Protein AF-A0AAW3DDG1-F1 (afdb_monomer_lite)

Foldseek 3Di:
DLLQLLLVAWPPDPPDPDHSLRRGLNHQFPPPDDFPDFDALCPQLPCVDQSCVLQHAAADPVRTGTHFAQGASLGGGHSSLQQVLCCVVPVGSCPCSNVVVCCHVDPVRVVSVVCQQCPAAFVAAHVCCLVVVVFDKDPVQVVQVNDRAQANNVCSSPVVPQAQAQDGDPSLVSSLVSVVVVCVVVVHDDDPPHDRHHYNGDHRDQVISSLDQFFWAADAQADPPDVVRGPLFIGTTSHDGSATNVRPCSRVVRSCVVPVPDDDDD

InterPro domains:
  IPR000726 Glycoside hydrolase, family 19, catalytic [PF00182] (50-189)
  IPR023346 Lysozyme-like domain superfamily [SSF53955] (1-205)

Structure (mmCIF, N/CA/C/O backbone):
data_AF-A0AAW3DDG1-F1
#
_entry.id   AF-A0AAW3DDG1-F1
#
loop_
_atom_site.group_PDB
_atom_site.id
_atom_site.type_symbol
_atom_site.label_atom_id
_atom_site.label_alt_id
_atom_site.label_comp_id
_atom_site.label_asym_id
_atom_site.label_entity_id
_atom_site.label_seq_id
_atom_site.pdbx_PDB_ins_code
_atom_site.Cartn_x
_atom_site.Cartn_y
_atom_site.Cartn_z
_atom_site.occupancy
_atom_site.B_iso_or_equiv
_atom_site.auth_seq_id
_atom_site.auth_comp_id
_atom_site.auth_asym_id
_atom_site.auth_atom_id
_atom_site.pdbx_PDB_model_num
ATOM 1 N N . MET A 1 1 ? 0.677 -4.396 -12.794 1.00 92.31 1 MET A N 1
ATOM 2 C CA . MET A 1 1 ? 0.953 -5.414 -11.748 1.00 92.31 1 MET A CA 1
ATOM 3 C C . MET A 1 1 ? 2.277 -6.144 -11.985 1.00 92.31 1 MET A C 1
ATOM 5 O O . MET A 1 1 ? 3.183 -5.919 -11.197 1.00 92.31 1 MET A O 1
ATOM 9 N N . PHE A 1 2 ? 2.422 -6.944 -13.055 1.00 95.75 2 PHE A N 1
ATOM 10 C CA . PHE A 1 2 ? 3.640 -7.736 -13.332 1.00 95.75 2 PHE A CA 1
ATOM 11 C C . PHE A 1 2 ? 4.938 -6.919 -13.292 1.00 95.75 2 PHE A C 1
ATOM 13 O O . PHE A 1 2 ? 5.835 -7.245 -12.528 1.00 95.75 2 PHE A O 1
ATOM 20 N N . ALA A 1 3 ? 4.989 -5.794 -14.012 1.00 97.69 3 ALA A N 1
ATOM 21 C CA . ALA A 1 3 ? 6.151 -4.901 -14.017 1.00 97.69 3 ALA A CA 1
ATOM 22 C C . ALA A 1 3 ? 6.597 -4.457 -12.613 1.00 97.69 3 ALA A C 1
ATOM 24 O O . ALA A 1 3 ? 7.790 -4.410 -12.325 1.00 97.69 3 ALA A O 1
ATOM 25 N N . HIS A 1 4 ? 5.645 -4.171 -11.718 1.00 97.62 4 HIS A N 1
ATOM 26 C CA . HIS A 1 4 ? 5.983 -3.741 -10.367 1.00 97.62 4 HIS A CA 1
ATOM 27 C C . HIS A 1 4 ? 6.597 -4.862 -9.557 1.00 97.62 4 HIS A C 1
ATOM 29 O O . HIS A 1 4 ? 7.649 -4.640 -8.977 1.00 97.62 4 HIS A O 1
ATOM 35 N N . PHE A 1 5 ? 5.991 -6.051 -9.527 1.00 94.25 5 PHE A N 1
ATOM 36 C CA . PHE A 1 5 ? 6.582 -7.120 -8.733 1.00 94.25 5 PHE A CA 1
ATOM 37 C C . PHE A 1 5 ? 7.872 -7.662 -9.343 1.00 94.25 5 PHE A C 1
ATOM 39 O O . PHE A 1 5 ? 8.719 -8.135 -8.593 1.00 94.25 5 PHE A O 1
ATOM 46 N N . THR A 1 6 ? 8.074 -7.566 -10.664 1.00 97.50 6 THR A N 1
ATOM 47 C CA . THR A 1 6 ? 9.398 -7.839 -11.240 1.00 97.50 6 THR A CA 1
ATOM 48 C C . THR A 1 6 ? 10.433 -6.871 -10.671 1.00 97.50 6 THR A C 1
ATOM 50 O O . THR A 1 6 ? 11.536 -7.302 -10.376 1.00 97.50 6 THR A O 1
ATOM 53 N N . GLN A 1 7 ? 10.079 -5.606 -10.413 1.00 97.62 7 GLN A N 1
ATOM 54 C CA . GLN A 1 7 ? 10.958 -4.700 -9.668 1.00 97.62 7 GLN A CA 1
ATOM 55 C C . GLN A 1 7 ? 11.111 -5.065 -8.181 1.00 97.62 7 GLN A C 1
ATOM 57 O O . GLN A 1 7 ? 12.175 -4.852 -7.618 1.00 97.62 7 GLN A O 1
ATOM 62 N N . GLU A 1 8 ? 10.077 -5.597 -7.527 1.00 96.44 8 GLU A N 1
ATOM 63 C CA . GLU A 1 8 ? 10.166 -5.974 -6.104 1.00 96.44 8 GLU A CA 1
ATOM 64 C C . GLU A 1 8 ? 11.007 -7.236 -5.861 1.00 96.44 8 GLU A C 1
ATOM 66 O O . GLU A 1 8 ? 11.657 -7.375 -4.832 1.00 96.44 8 GLU A O 1
ATOM 71 N N . THR A 1 9 ? 10.946 -8.197 -6.781 1.00 97.12 9 THR A N 1
ATOM 72 C CA . THR A 1 9 ? 11.426 -9.577 -6.566 1.00 97.12 9 THR A CA 1
ATOM 73 C C . THR A 1 9 ? 12.439 -10.026 -7.615 1.00 97.12 9 THR A C 1
ATOM 75 O O . THR A 1 9 ? 12.789 -11.208 -7.681 1.00 97.12 9 THR A O 1
ATOM 78 N N . GLY A 1 10 ? 12.849 -9.094 -8.474 1.00 96.25 10 GLY A N 1
ATOM 79 C CA . GLY A 1 10 ? 13.660 -9.327 -9.652 1.00 96.25 10 GLY A CA 1
ATOM 80 C C . GLY A 1 10 ? 15.065 -9.804 -9.326 1.00 96.25 10 GLY A C 1
ATOM 81 O O . GLY A 1 10 ? 15.669 -9.353 -8.359 1.00 96.25 10 GLY A O 1
ATOM 82 N N . GLY A 1 11 ? 15.625 -10.656 -10.183 1.00 95.44 11 GLY A N 1
ATOM 83 C CA . GLY A 1 11 ? 17.063 -10.942 -10.150 1.00 95.44 11 GLY A CA 1
ATOM 84 C C . GLY A 1 11 ? 17.931 -9.733 -10.527 1.00 95.44 11 GLY A C 1
ATOM 85 O O . GLY A 1 11 ? 19.099 -9.689 -10.150 1.00 95.44 11 GLY A O 1
ATOM 86 N N . HIS A 1 12 ? 17.382 -8.761 -11.272 1.00 94.38 12 HIS A N 1
ATOM 87 C CA . HIS A 1 12 ? 18.065 -7.538 -11.733 1.00 94.38 12 HIS A CA 1
ATOM 88 C C . HIS A 1 12 ? 19.451 -7.791 -12.338 1.00 94.38 12 HIS A C 1
ATOM 90 O O . HIS A 1 12 ? 20.405 -7.047 -12.110 1.00 94.38 12 HIS A O 1
ATOM 96 N N . THR A 1 13 ? 19.573 -8.902 -13.065 1.00 95.00 13 THR A N 1
ATOM 97 C CA . THR A 1 13 ? 20.855 -9.404 -13.537 1.00 95.00 13 THR A CA 1
ATOM 98 C C . THR A 1 13 ? 20.943 -9.323 -15.056 1.00 95.00 13 THR A C 1
ATOM 100 O O . THR A 1 13 ? 20.406 -10.167 -15.772 1.00 95.00 13 THR A O 1
ATOM 103 N N . SER A 1 14 ? 21.679 -8.335 -15.558 1.00 93.38 14 SER A N 1
ATOM 104 C CA . SER A 1 14 ? 21.797 -8.055 -16.996 1.00 93.38 14 SER A CA 1
ATOM 105 C C . SER A 1 14 ? 22.588 -9.095 -17.802 1.00 93.38 14 SER A C 1
ATOM 107 O O . SER A 1 14 ? 22.508 -9.104 -19.028 1.00 93.38 14 SER A O 1
ATOM 109 N N . TRP A 1 15 ? 23.346 -9.977 -17.141 1.00 94.19 15 TRP A N 1
ATOM 110 C CA . TRP A 1 15 ? 24.163 -11.014 -17.790 1.00 94.19 15 TRP A CA 1
ATOM 111 C C . TRP A 1 15 ? 23.523 -12.410 -17.803 1.00 94.19 15 TRP A C 1
ATOM 113 O O . TRP A 1 15 ? 24.173 -13.368 -18.219 1.00 94.19 15 TRP A O 1
ATOM 123 N N . TRP A 1 16 ? 22.287 -12.566 -17.322 1.00 96.12 16 TRP A N 1
ATOM 124 C CA . TRP A 1 16 ? 21.542 -13.818 -17.482 1.00 96.12 16 TRP A CA 1
ATOM 125 C C . TRP A 1 16 ? 20.945 -13.926 -18.888 1.00 96.12 16 TRP A C 1
ATOM 127 O O . TRP A 1 16 ? 20.566 -12.926 -19.491 1.00 96.12 16 TRP A O 1
ATOM 137 N N . ASP A 1 17 ? 20.764 -15.156 -19.372 1.00 96.56 17 ASP A N 1
ATOM 138 C CA . ASP A 1 17 ? 20.079 -15.421 -20.650 1.00 96.56 17 ASP A CA 1
ATOM 139 C C . ASP A 1 17 ? 18.587 -15.029 -20.618 1.00 96.56 17 ASP A C 1
ATOM 141 O O . ASP A 1 17 ? 17.932 -14.890 -21.652 1.00 96.56 17 ASP A O 1
ATOM 145 N N . VAL A 1 18 ? 18.030 -14.860 -19.415 1.00 96.69 18 VAL A N 1
ATOM 146 C CA . VAL A 1 18 ? 16.663 -14.389 -19.188 1.00 96.69 18 VAL A CA 1
ATOM 147 C C . VAL A 1 18 ? 16.693 -12.864 -19.060 1.00 96.69 18 VAL A C 1
ATOM 149 O O . VAL A 1 18 ? 17.372 -12.371 -18.164 1.00 96.69 18 VAL A O 1
ATOM 152 N N . PRO A 1 19 ? 15.947 -12.094 -19.874 1.00 97.12 19 PRO A N 1
ATOM 153 C CA . PRO A 1 19 ? 15.930 -10.635 -19.762 1.00 97.12 19 PRO A CA 1
ATOM 154 C C . PRO A 1 19 ? 15.302 -10.182 -18.438 1.00 97.12 19 PRO A C 1
ATOM 156 O O . PRO A 1 19 ? 14.376 -10.828 -17.946 1.00 97.12 19 PRO A O 1
ATOM 159 N N . GLU A 1 20 ? 15.754 -9.051 -17.888 1.00 97.62 20 GLU A N 1
ATOM 160 C CA . GLU A 1 20 ? 15.383 -8.589 -16.538 1.00 97.62 20 GLU A CA 1
ATOM 161 C C . GLU A 1 20 ? 13.873 -8.506 -16.280 1.00 97.62 20 GLU A C 1
ATOM 163 O O . GLU A 1 20 ? 13.405 -8.949 -15.233 1.00 97.62 20 GLU A O 1
ATOM 168 N N . TRP A 1 21 ? 13.078 -8.053 -17.255 1.00 97.50 21 TRP A N 1
ATOM 169 C CA . TRP A 1 21 ? 11.617 -7.973 -17.120 1.00 97.50 21 TRP A CA 1
ATOM 170 C C . TRP A 1 21 ? 10.934 -9.340 -16.906 1.00 97.50 21 TRP A C 1
ATOM 172 O O . TRP A 1 21 ? 9.789 -9.396 -16.454 1.00 97.50 21 TRP A O 1
ATOM 182 N N . ARG A 1 22 ? 11.636 -10.448 -17.192 1.00 97.38 22 ARG A N 1
ATOM 183 C CA . ARG A 1 22 ? 11.207 -11.836 -16.937 1.00 97.38 22 ARG A CA 1
ATOM 184 C C . ARG A 1 22 ? 11.855 -12.466 -15.705 1.00 97.38 22 ARG A C 1
ATOM 186 O O . ARG A 1 22 ? 11.601 -13.636 -15.440 1.00 97.38 22 ARG A O 1
ATOM 193 N N . GLN A 1 23 ? 12.661 -11.723 -14.953 1.00 97.12 23 GLN A N 1
ATOM 194 C CA . GLN A 1 23 ? 13.346 -12.217 -13.755 1.00 97.12 23 GLN A CA 1
ATOM 195 C C . GLN A 1 23 ? 12.544 -11.988 -12.465 1.00 97.12 23 GLN A C 1
ATOM 197 O O . GLN A 1 23 ? 13.126 -12.002 -11.387 1.00 97.12 23 GLN A O 1
ATOM 202 N N . GLY A 1 24 ? 11.232 -11.749 -12.541 1.00 96.12 24 GLY A N 1
ATOM 203 C CA . GLY A 1 24 ? 10.389 -11.639 -11.348 1.00 96.12 24 GLY A CA 1
ATOM 204 C C . GLY A 1 24 ? 10.317 -12.954 -10.560 1.00 96.12 24 GLY A C 1
ATOM 205 O O . GLY A 1 24 ? 10.489 -14.035 -11.119 1.00 96.12 24 GLY A O 1
ATOM 206 N N . LEU A 1 25 ? 10.009 -12.851 -9.267 1.00 95.56 25 LEU A N 1
ATOM 207 C CA . LEU A 1 25 ? 9.893 -13.956 -8.305 1.00 95.56 25 LEU A CA 1
ATOM 208 C C . LEU A 1 25 ? 11.196 -14.729 -8.038 1.00 95.56 25 LEU A C 1
ATOM 210 O O . LEU A 1 25 ? 11.149 -15.841 -7.518 1.00 95.56 25 LEU A O 1
ATOM 214 N N . VAL A 1 26 ? 12.357 -14.140 -8.335 1.00 95.94 26 VAL A N 1
ATOM 215 C CA . VAL A 1 26 ? 13.665 -14.694 -7.945 1.00 95.94 26 VAL A CA 1
ATOM 216 C C . VAL A 1 26 ? 13.857 -14.577 -6.432 1.00 95.94 26 VAL A C 1
ATOM 218 O O . VAL A 1 26 ? 14.257 -15.539 -5.776 1.00 95.94 26 VAL A O 1
ATOM 221 N N . HIS A 1 27 ? 13.515 -13.420 -5.864 1.00 96.81 27 HIS A N 1
ATOM 222 C CA . HIS A 1 27 ? 13.599 -13.148 -4.431 1.00 96.81 27 HIS A CA 1
ATOM 223 C C . HIS A 1 27 ? 12.197 -13.005 -3.834 1.00 96.81 27 HIS A C 1
ATOM 225 O O . HIS A 1 27 ? 11.616 -11.926 -3.806 1.00 96.81 27 HIS A O 1
ATOM 231 N N . VAL A 1 28 ? 11.629 -14.117 -3.356 1.00 97.00 28 VAL A N 1
ATOM 232 C CA . VAL A 1 28 ? 10.305 -14.135 -2.691 1.00 97.00 28 VAL A CA 1
ATOM 233 C C . VAL A 1 28 ? 10.364 -13.779 -1.202 1.00 97.00 28 VAL A C 1
ATOM 235 O O . VAL A 1 28 ? 9.333 -13.702 -0.535 1.00 97.00 28 VAL A O 1
ATOM 238 N N . ARG A 1 29 ? 11.572 -13.555 -0.690 1.00 97.81 29 ARG A N 1
ATOM 239 C CA . ARG A 1 29 ? 11.899 -13.021 0.631 1.00 97.81 29 ARG A CA 1
ATOM 240 C C . ARG A 1 29 ? 12.899 -11.896 0.426 1.00 97.81 29 ARG A C 1
ATOM 242 O O . ARG A 1 29 ? 13.768 -12.020 -0.439 1.00 97.81 29 ARG A O 1
ATOM 249 N N . GLU A 1 30 ? 12.756 -10.830 1.198 1.00 96.75 30 GLU A N 1
ATOM 250 C CA . GLU A 1 30 ? 13.652 -9.681 1.160 1.00 96.75 30 GLU A CA 1
ATOM 251 C C . GLU A 1 30 ? 15.105 -10.130 1.310 1.00 96.75 30 GLU A C 1
ATOM 253 O O . GLU A 1 30 ? 15.449 -10.929 2.186 1.00 96.75 30 GLU A O 1
ATOM 258 N N . MET A 1 31 ? 15.967 -9.632 0.428 1.00 95.12 31 MET A N 1
ATOM 259 C CA . MET A 1 31 ? 17.373 -10.007 0.446 1.00 95.12 31 MET A CA 1
ATOM 260 C C . MET A 1 31 ? 18.018 -9.620 1.779 1.0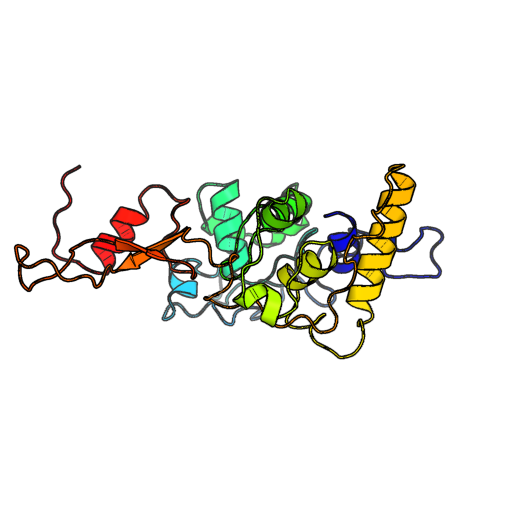0 95.12 31 MET A C 1
ATOM 262 O O . MET A 1 31 ? 17.907 -8.485 2.235 1.00 95.12 31 MET A O 1
ATOM 266 N N . GLY A 1 32 ? 18.733 -10.571 2.380 1.00 94.81 32 GLY A N 1
ATOM 267 C CA . GLY A 1 32 ? 19.384 -10.382 3.676 1.00 94.81 32 GLY A CA 1
ATOM 268 C C . GLY A 1 32 ? 18.502 -10.696 4.886 1.00 94.81 32 GLY A C 1
ATOM 269 O O . GLY A 1 32 ? 19.011 -10.608 5.997 1.00 94.81 32 GLY A O 1
ATOM 270 N N . TRP A 1 33 ? 17.244 -11.105 4.687 1.00 96.06 33 TRP A N 1
ATOM 271 C CA . TRP A 1 33 ? 16.350 -11.552 5.756 1.00 96.06 33 TRP A CA 1
ATOM 272 C C . TRP A 1 33 ? 16.045 -13.048 5.695 1.00 96.06 33 TRP A C 1
ATOM 274 O O . TRP A 1 33 ? 15.961 -13.652 4.625 1.00 96.06 33 TRP A O 1
ATOM 284 N N . ASP A 1 34 ? 15.817 -13.635 6.869 1.00 94.31 34 ASP A N 1
ATOM 285 C CA . ASP A 1 34 ? 15.279 -14.984 7.022 1.00 94.31 34 ASP A CA 1
ATOM 286 C C . ASP A 1 34 ? 14.286 -15.067 8.197 1.00 94.31 34 ASP A C 1
ATOM 288 O O . ASP A 1 34 ? 14.161 -14.147 9.011 1.00 94.31 34 ASP A O 1
ATOM 292 N N . GLU A 1 35 ? 13.565 -16.187 8.290 1.00 93.62 35 GLU A N 1
ATOM 293 C CA . GLU A 1 35 ? 12.502 -16.410 9.285 1.00 93.62 35 GLU A CA 1
ATOM 294 C C . GLU A 1 35 ? 13.014 -16.485 10.743 1.00 93.62 35 GLU A C 1
ATOM 296 O O . GLU A 1 35 ? 12.238 -16.382 11.699 1.00 93.62 35 GLU A O 1
ATOM 301 N N . ASN A 1 36 ? 14.326 -16.642 10.939 1.00 91.94 36 ASN A N 1
ATOM 302 C CA . ASN A 1 36 ? 14.983 -16.681 12.244 1.00 91.94 36 ASN A CA 1
ATOM 303 C C . ASN A 1 36 ? 15.501 -15.309 12.701 1.00 91.94 36 ASN A C 1
ATOM 305 O O . ASN A 1 36 ? 15.928 -15.164 13.850 1.00 91.94 36 ASN A O 1
ATOM 309 N N . MET A 1 37 ? 15.424 -14.281 11.857 1.00 92.19 37 MET A N 1
ATOM 310 C CA . MET A 1 37 ? 15.771 -12.921 12.254 1.00 92.19 37 MET A CA 1
ATOM 311 C C . MET A 1 37 ? 14.663 -12.285 13.104 1.00 92.19 37 MET A C 1
ATOM 313 O O . MET A 1 37 ? 13.469 -12.557 12.940 1.00 92.19 37 MET A O 1
ATOM 317 N N . ARG A 1 38 ? 15.058 -11.440 14.060 1.00 89.44 38 ARG A N 1
ATOM 318 C CA . ARG A 1 38 ? 14.177 -10.846 15.081 1.00 89.44 38 ARG A CA 1
ATOM 319 C C . ARG A 1 38 ? 14.126 -9.330 14.938 1.00 89.44 38 ARG A C 1
ATOM 321 O O . ARG A 1 38 ? 15.093 -8.720 14.494 1.00 89.44 38 ARG A O 1
ATOM 328 N N . GLY A 1 39 ? 13.025 -8.719 15.375 1.00 78.81 39 GLY A N 1
ATOM 329 C CA . GLY A 1 39 ? 12.932 -7.261 15.523 1.00 78.81 39 GLY A CA 1
ATOM 330 C C . GLY A 1 39 ? 12.886 -6.456 14.217 1.00 78.81 39 GLY A C 1
ATOM 331 O O . GLY A 1 39 ? 12.893 -5.229 14.274 1.00 78.81 39 GLY A O 1
ATOM 332 N N . GLY A 1 40 ? 12.837 -7.107 13.052 1.00 89.25 40 GLY A N 1
ATOM 333 C CA . GLY A 1 40 ? 12.779 -6.439 11.754 1.00 89.25 40 GLY A CA 1
ATOM 334 C C . GLY A 1 40 ? 11.374 -6.005 11.378 1.00 89.25 40 GLY A C 1
ATOM 335 O O . GLY A 1 40 ? 10.465 -6.826 11.432 1.00 89.25 40 GLY A O 1
ATOM 336 N N . TYR A 1 41 ? 11.207 -4.759 10.924 1.00 93.50 41 TYR A N 1
ATOM 337 C CA . TYR A 1 41 ? 9.907 -4.221 10.487 1.00 93.50 41 TYR A CA 1
ATOM 338 C C . TYR A 1 41 ? 8.825 -4.236 11.581 1.00 93.50 41 TYR A C 1
ATOM 340 O O . TYR A 1 41 ? 7.647 -4.459 11.310 1.00 93.50 41 TYR A O 1
ATOM 348 N N . ASN A 1 42 ? 9.242 -3.970 12.823 1.00 88.94 42 ASN A N 1
ATOM 349 C CA . ASN A 1 42 ? 8.403 -4.081 14.020 1.00 88.94 42 ASN A CA 1
ATOM 350 C C . ASN A 1 42 ? 8.043 -2.730 14.665 1.00 88.94 42 ASN A C 1
ATOM 352 O O . ASN A 1 42 ? 7.629 -2.702 15.825 1.00 88.94 42 ASN A O 1
ATOM 356 N N . GLY A 1 43 ? 8.209 -1.610 13.950 1.00 88.75 43 GLY A N 1
ATOM 357 C CA . GLY A 1 43 ? 7.947 -0.263 14.483 1.00 88.75 43 GLY A CA 1
ATOM 358 C C . GLY A 1 43 ? 6.528 -0.097 15.040 1.00 88.75 43 GLY A C 1
ATOM 359 O O . GLY A 1 43 ? 6.314 0.577 16.043 1.00 88.75 43 GLY A O 1
ATOM 360 N N . GLU A 1 44 ? 5.574 -0.799 14.439 1.00 93.88 44 GLU A N 1
ATOM 361 C CA . GLU A 1 44 ? 4.146 -0.736 14.727 1.00 93.88 44 GLU A CA 1
ATOM 362 C C . GLU A 1 44 ? 3.651 -1.964 15.511 1.00 93.88 44 GLU A C 1
ATOM 364 O O . GLU A 1 44 ? 2.447 -2.178 15.646 1.00 93.88 44 GLU A O 1
ATOM 369 N N . CYS A 1 45 ? 4.568 -2.765 16.067 1.00 94.56 45 CYS A N 1
ATOM 370 C CA . CYS A 1 45 ? 4.239 -3.877 16.963 1.00 94.56 45 CYS A CA 1
ATOM 371 C C . CYS A 1 45 ? 3.912 -3.436 18.397 1.00 94.56 45 CYS A C 1
ATOM 373 O O . CYS A 1 45 ? 3.502 -4.268 19.208 1.00 94.56 45 CYS A O 1
ATOM 375 N N . ASN A 1 46 ? 4.116 -2.157 18.735 1.00 93.75 46 ASN A N 1
ATOM 376 C CA . ASN A 1 46 ? 3.820 -1.629 20.063 1.00 93.75 46 ASN A CA 1
ATOM 377 C C . ASN A 1 46 ? 2.312 -1.782 20.383 1.00 93.75 46 ASN A C 1
ATOM 379 O O . ASN A 1 46 ? 1.496 -1.157 19.708 1.00 93.75 46 ASN A O 1
ATOM 383 N N . PRO A 1 47 ? 1.918 -2.554 21.414 1.00 93.06 47 PRO A N 1
ATOM 384 C CA . PRO A 1 47 ? 0.508 -2.748 21.760 1.00 93.06 47 PRO A CA 1
ATOM 385 C C . PRO A 1 47 ? -0.169 -1.492 22.335 1.00 93.06 47 PRO A C 1
ATOM 387 O O . PRO A 1 47 ? -1.386 -1.484 22.511 1.00 93.06 47 PRO A O 1
ATOM 390 N N . ASP A 1 48 ? 0.585 -0.429 22.619 1.00 93.62 48 ASP A N 1
ATOM 391 C CA . ASP A 1 48 ? 0.036 0.841 23.101 1.00 93.62 48 ASP A CA 1
ATOM 392 C C . ASP A 1 48 ? -0.411 1.769 21.960 1.00 93.62 48 ASP A C 1
ATOM 394 O O . ASP A 1 48 ? -1.105 2.756 22.206 1.00 93.62 48 ASP A O 1
ATOM 398 N N . VAL A 1 49 ? -0.039 1.468 20.709 1.00 93.75 49 VAL A N 1
ATOM 399 C CA . VAL A 1 49 ? -0.540 2.190 19.530 1.00 93.75 49 VAL A CA 1
ATOM 400 C C . VAL A 1 49 ? -1.639 1.393 18.844 1.00 93.75 49 VAL A C 1
ATOM 402 O O . VAL A 1 49 ? -1.652 0.161 18.865 1.00 93.75 49 VAL A O 1
ATOM 405 N N . TRP A 1 50 ? -2.562 2.094 18.189 1.00 93.56 50 TRP A N 1
ATOM 406 C CA . TRP A 1 50 ? -3.739 1.461 17.600 1.00 93.56 50 TRP A CA 1
ATOM 407 C C . TRP A 1 50 ? -3.376 0.401 16.548 1.00 93.56 50 TRP A C 1
ATOM 409 O O . TRP A 1 50 ? -4.067 -0.611 16.447 1.00 93.56 50 TRP A O 1
ATOM 419 N N . GLN A 1 51 ? -2.273 0.574 15.807 1.00 95.06 51 GLN A N 1
ATOM 420 C CA . GLN A 1 51 ? -1.799 -0.411 14.832 1.00 95.06 51 GLN A CA 1
ATOM 421 C C . GLN A 1 51 ? -1.400 -1.725 15.504 1.00 95.06 51 GLN A C 1
ATOM 423 O O . GLN A 1 51 ? -1.783 -2.784 15.019 1.00 95.06 51 GLN A O 1
ATOM 428 N N . GLY A 1 52 ? -0.686 -1.673 16.632 1.00 95.38 52 GLY A N 1
ATOM 429 C CA . GLY A 1 52 ? -0.292 -2.868 17.379 1.00 95.38 52 GLY A CA 1
ATOM 430 C C . GLY A 1 52 ? -1.453 -3.512 18.139 1.00 95.38 52 GLY A C 1
ATOM 431 O O . GLY A 1 52 ? -1.394 -4.699 18.446 1.00 95.38 52 GLY A O 1
ATOM 432 N N . GLN A 1 53 ? -2.531 -2.766 18.399 1.00 95.31 53 GLN A N 1
ATOM 433 C CA . GLN A 1 53 ? -3.784 -3.308 18.940 1.00 95.31 53 GLN A CA 1
ATOM 434 C C . GLN A 1 53 ? -4.627 -3.990 17.861 1.00 95.31 53 GLN A C 1
ATOM 436 O O . GLN A 1 53 ? -5.175 -5.065 18.089 1.00 95.31 53 GLN A O 1
ATOM 441 N N . THR A 1 54 ? -4.722 -3.367 16.686 1.00 96.19 54 THR A N 1
ATOM 442 C CA . THR A 1 54 ? -5.549 -3.843 15.567 1.00 96.19 54 THR A CA 1
ATOM 443 C C . THR A 1 54 ? -4.873 -5.012 14.856 1.00 96.19 54 THR A C 1
ATOM 445 O O . THR A 1 54 ? -5.503 -6.034 14.598 1.00 96.19 54 THR A O 1
ATOM 448 N N . TRP A 1 55 ? -3.567 -4.893 14.603 1.00 97.06 55 TRP A N 1
ATOM 449 C CA . TRP A 1 55 ? -2.730 -5.871 13.906 1.00 97.06 55 TRP A CA 1
ATOM 450 C C . TRP A 1 55 ? -1.588 -6.340 14.821 1.00 97.06 55 TRP A C 1
ATOM 452 O O . TRP A 1 55 ? -0.417 -6.031 14.574 1.00 97.06 55 TRP A O 1
ATOM 462 N N . PRO A 1 56 ? -1.901 -7.066 15.907 1.00 96.75 56 PRO A N 1
ATOM 463 C CA . PRO A 1 56 ? -0.906 -7.462 16.890 1.00 96.75 56 PRO A CA 1
ATOM 464 C C . PRO A 1 56 ? 0.135 -8.387 16.271 1.00 96.75 56 PRO A C 1
ATOM 466 O O . PRO A 1 56 ? -0.190 -9.434 15.712 1.00 96.75 56 PRO A O 1
ATOM 469 N N . CYS A 1 57 ? 1.401 -8.012 16.413 1.00 96.94 57 CYS A N 1
ATOM 470 C CA . CYS A 1 57 ? 2.499 -8.817 15.910 1.00 96.94 57 CYS A CA 1
ATOM 471 C C . CYS A 1 57 ? 2.538 -10.189 16.592 1.00 96.94 57 CYS A C 1
ATOM 473 O O . CYS A 1 57 ? 2.499 -10.295 17.823 1.00 96.94 57 CYS A O 1
ATOM 475 N N . GLY A 1 58 ? 2.668 -11.233 15.779 1.00 96.00 58 GLY A N 1
ATOM 476 C CA . GLY A 1 58 ? 2.967 -12.581 16.223 1.00 96.00 58 GLY A CA 1
ATOM 477 C C . GLY A 1 58 ? 4.297 -12.623 16.964 1.00 96.00 58 GLY A C 1
ATOM 478 O O . GLY A 1 58 ? 5.184 -11.785 16.766 1.00 96.00 58 GLY A O 1
ATOM 479 N N . LYS A 1 59 ? 4.436 -13.611 17.844 1.00 95.38 59 LYS A N 1
ATOM 480 C CA . LYS A 1 59 ? 5.611 -13.773 18.700 1.00 95.38 59 LYS A CA 1
ATOM 481 C C . LYS A 1 59 ? 6.230 -15.151 18.524 1.00 95.38 59 LYS A C 1
ATOM 483 O O . LYS A 1 59 ? 5.544 -16.115 18.189 1.00 95.38 59 LYS A O 1
ATOM 488 N N . PHE A 1 60 ? 7.530 -15.234 18.753 1.00 93.62 60 PHE A N 1
ATOM 489 C CA . PHE A 1 60 ? 8.213 -16.493 19.018 1.00 93.62 60 PHE A CA 1
ATOM 490 C C . PHE A 1 60 ? 7.931 -16.954 20.453 1.00 93.62 60 PHE A C 1
ATOM 492 O O . PHE A 1 60 ? 7.421 -16.193 21.276 1.00 93.62 60 PHE A O 1
ATOM 499 N N . GLU A 1 61 ? 8.289 -18.199 20.772 1.00 94.12 61 GLU A N 1
ATOM 500 C CA . GLU A 1 61 ? 8.076 -18.787 22.106 1.00 94.12 61 GLU A CA 1
ATOM 501 C C . GLU A 1 61 ? 8.733 -17.979 23.233 1.00 94.12 61 GLU A C 1
ATOM 503 O O . GLU A 1 61 ? 8.208 -17.906 24.340 1.00 94.12 61 GLU A O 1
ATOM 508 N N . ASN A 1 62 ? 9.860 -17.324 22.943 1.00 92.88 62 ASN A N 1
ATOM 509 C CA . ASN A 1 62 ? 10.578 -16.476 23.894 1.00 92.88 62 ASN A CA 1
ATOM 510 C C . ASN A 1 62 ? 9.940 -15.085 24.093 1.00 92.88 62 ASN A C 1
ATOM 512 O O . ASN A 1 62 ? 10.460 -14.287 24.868 1.00 92.88 62 ASN A O 1
ATOM 516 N N . GLY A 1 63 ? 8.830 -14.789 23.410 1.00 93.06 63 GLY A N 1
ATOM 517 C CA . GLY A 1 63 ? 8.102 -13.526 23.507 1.00 93.06 63 GLY A CA 1
ATOM 518 C C . GLY A 1 63 ? 8.564 -12.432 22.542 1.00 93.06 63 GLY A C 1
ATOM 519 O O . GLY A 1 63 ? 7.883 -11.407 22.451 1.00 93.06 63 GLY A O 1
ATOM 520 N N . ASP A 1 64 ? 9.652 -12.648 21.796 1.00 94.25 64 ASP A N 1
ATOM 521 C CA . ASP A 1 64 ? 10.114 -11.707 20.775 1.00 94.25 64 ASP A CA 1
ATOM 522 C C . ASP A 1 64 ? 9.121 -11.642 19.618 1.00 94.25 64 ASP A C 1
ATOM 524 O O . ASP A 1 64 ? 8.564 -12.657 19.197 1.00 94.25 64 ASP A O 1
ATOM 528 N N . PHE A 1 65 ? 8.935 -10.454 19.049 1.00 95.38 65 PHE A N 1
ATOM 529 C CA . PHE A 1 65 ? 8.106 -10.295 17.861 1.00 95.38 65 PHE A CA 1
ATOM 530 C C . PHE A 1 65 ? 8.731 -10.975 16.636 1.00 95.38 65 PHE A C 1
ATOM 532 O O . PHE A 1 65 ? 9.943 -10.885 16.397 1.00 95.38 65 PHE A O 1
ATOM 539 N N . LYS A 1 66 ? 7.876 -11.604 15.823 1.00 95.06 66 LYS A N 1
ATOM 540 C CA . LYS A 1 66 ? 8.210 -12.028 14.458 1.00 95.06 66 LYS A CA 1
ATOM 541 C C . LYS A 1 66 ? 8.587 -10.819 13.604 1.00 95.06 66 LYS A C 1
ATOM 543 O O . LYS A 1 66 ? 8.179 -9.706 13.914 1.00 95.06 66 LYS A O 1
ATOM 548 N N . SER A 1 67 ? 9.395 -11.041 12.569 1.00 95.25 67 SER A N 1
ATOM 549 C CA . SER A 1 67 ? 9.829 -9.976 11.659 1.00 95.25 67 SER A CA 1
ATOM 550 C C . SER A 1 67 ? 8.928 -9.917 10.424 1.00 95.25 67 SER A C 1
ATOM 552 O O . SER A 1 67 ? 8.700 -10.935 9.756 1.00 95.25 67 SER A O 1
ATOM 554 N N . TYR A 1 68 ? 8.461 -8.719 10.082 1.00 97.06 68 TYR A N 1
ATOM 555 C CA . TYR A 1 68 ? 7.562 -8.470 8.949 1.00 97.06 68 TYR A CA 1
ATOM 556 C C . TYR A 1 68 ? 8.297 -7.867 7.747 1.00 97.06 68 TYR A C 1
ATOM 558 O O . TYR A 1 68 ? 7.838 -6.888 7.164 1.00 97.06 68 TYR A O 1
ATOM 566 N N . PHE A 1 69 ? 9.453 -8.434 7.399 1.00 97.75 69 PHE A N 1
ATOM 567 C CA . PHE A 1 69 ? 10.190 -8.086 6.180 1.00 97.75 69 PHE A CA 1
ATOM 568 C C . PHE A 1 69 ? 9.431 -8.502 4.911 1.00 97.75 69 PHE A C 1
ATOM 570 O O . PHE A 1 69 ? 8.443 -9.247 4.979 1.00 97.75 69 PHE A O 1
ATOM 577 N N . GLY A 1 70 ? 9.913 -8.031 3.759 1.00 98.00 70 GLY A N 1
ATOM 578 C CA . GLY A 1 70 ? 9.281 -8.250 2.462 1.00 98.00 70 GLY A CA 1
ATOM 579 C C . GLY A 1 70 ? 9.116 -9.730 2.116 1.00 98.00 70 GLY A C 1
ATOM 580 O O . GLY A 1 70 ? 10.091 -10.479 2.034 1.00 98.00 70 GLY A O 1
ATOM 581 N N . ARG A 1 71 ? 7.876 -10.171 1.870 1.00 98.44 71 ARG A N 1
ATOM 582 C CA . ARG A 1 71 ? 7.582 -11.520 1.349 1.00 98.44 71 ARG A CA 1
ATOM 583 C C . ARG A 1 71 ? 6.632 -11.496 0.159 1.00 98.44 71 ARG A C 1
ATOM 585 O O . ARG A 1 71 ? 5.807 -10.592 0.012 1.00 98.44 71 ARG A O 1
ATOM 592 N N . GLY A 1 72 ? 6.734 -12.531 -0.668 1.00 98.00 72 GLY A N 1
ATOM 593 C CA . GLY A 1 72 ? 5.888 -12.741 -1.839 1.00 98.00 72 GLY A CA 1
ATOM 594 C C . GLY A 1 72 ? 6.106 -11.705 -2.942 1.00 98.00 72 GLY A C 1
ATOM 595 O O . GLY A 1 72 ? 7.002 -10.862 -2.870 1.00 98.00 72 GLY A O 1
ATOM 596 N N . ALA A 1 73 ? 5.260 -11.764 -3.969 1.00 97.94 73 ALA A N 1
ATOM 597 C CA . ALA A 1 73 ? 5.362 -10.933 -5.162 1.00 97.94 73 ALA A CA 1
ATOM 598 C C . ALA A 1 73 ? 5.299 -9.434 -4.837 1.00 97.94 73 ALA A C 1
ATOM 600 O O . ALA A 1 73 ? 5.989 -8.634 -5.456 1.00 97.94 73 ALA A O 1
ATOM 601 N N . LYS A 1 74 ? 4.507 -9.018 -3.842 1.00 96.62 74 LYS A N 1
ATOM 602 C CA . LYS A 1 74 ? 4.446 -7.598 -3.471 1.00 96.62 74 LYS A CA 1
ATOM 603 C C . LYS A 1 74 ? 5.658 -7.117 -2.664 1.00 96.62 74 LYS A C 1
ATOM 605 O O . LYS A 1 74 ? 5.776 -5.905 -2.482 1.00 96.62 74 LYS A O 1
ATOM 610 N N . GLN A 1 75 ? 6.494 -8.021 -2.146 1.00 97.50 75 GLN A N 1
ATOM 611 C CA . GLN A 1 75 ? 7.358 -7.727 -0.998 1.00 97.50 75 GLN A CA 1
ATOM 612 C C . GLN A 1 75 ? 6.530 -7.068 0.115 1.00 97.50 75 GLN A C 1
ATOM 614 O O . GLN A 1 75 ? 6.724 -5.912 0.479 1.00 97.50 75 GLN A O 1
ATOM 619 N N . LEU A 1 76 ? 5.503 -7.785 0.581 1.00 97.75 76 LEU A N 1
ATOM 620 C CA . LEU A 1 76 ? 4.626 -7.307 1.644 1.00 97.75 76 LEU A CA 1
ATOM 621 C C . LEU A 1 76 ? 5.445 -7.155 2.930 1.00 97.75 76 LEU A C 1
ATOM 623 O O . LEU A 1 76 ? 6.045 -8.136 3.374 1.00 97.75 76 LEU A O 1
ATOM 627 N N . SER A 1 77 ? 5.430 -5.960 3.520 1.00 97.00 77 SER A N 1
ATOM 628 C CA . SER A 1 77 ? 6.191 -5.625 4.731 1.00 97.00 77 SER A CA 1
ATOM 629 C C . SER A 1 77 ? 5.306 -4.948 5.773 1.00 97.00 77 SER A C 1
ATOM 631 O O . SER A 1 77 ? 4.327 -4.300 5.409 1.00 97.00 77 SER A O 1
ATOM 633 N N . TYR A 1 78 ? 5.694 -5.043 7.045 1.00 96.88 78 TYR A N 1
ATOM 634 C CA . TYR A 1 78 ? 5.001 -4.534 8.238 1.00 96.88 78 TYR A CA 1
ATOM 635 C C . TYR A 1 78 ? 3.682 -5.235 8.603 1.00 96.88 78 TYR A C 1
ATOM 637 O O . TYR A 1 78 ? 2.844 -5.545 7.755 1.00 96.88 78 TYR A O 1
ATOM 645 N N . ASN A 1 79 ? 3.445 -5.412 9.905 1.00 96.69 79 ASN A N 1
ATOM 646 C CA . ASN A 1 79 ? 2.240 -6.040 10.462 1.00 96.69 79 ASN A CA 1
ATOM 647 C C . ASN A 1 79 ? 0.935 -5.402 9.968 1.00 96.69 79 ASN A C 1
ATOM 649 O O . ASN A 1 79 ? -0.016 -6.117 9.666 1.00 96.69 79 ASN A O 1
ATOM 653 N N . TYR A 1 80 ? 0.890 -4.078 9.812 1.00 95.50 80 TYR A N 1
ATOM 654 C CA . TYR A 1 80 ? -0.308 -3.375 9.345 1.00 95.50 80 TYR A CA 1
ATOM 655 C C . TYR A 1 80 ? -0.633 -3.584 7.859 1.00 95.50 80 TYR A C 1
ATOM 657 O O . TYR A 1 80 ? -1.702 -3.171 7.419 1.00 95.50 80 TYR A O 1
ATOM 665 N N . ASN A 1 81 ? 0.234 -4.253 7.092 1.00 97.12 81 ASN A N 1
ATOM 666 C CA . ASN A 1 81 ? -0.098 -4.763 5.761 1.00 97.12 81 ASN A CA 1
ATOM 667 C C . ASN A 1 81 ? -0.426 -6.266 5.788 1.00 97.12 81 ASN A C 1
ATOM 669 O O . ASN A 1 81 ? -1.331 -6.704 5.079 1.00 97.12 81 ASN A O 1
ATOM 673 N N . TYR A 1 82 ? 0.255 -7.053 6.633 1.00 98.19 82 TYR A N 1
ATOM 674 C CA . TYR A 1 82 ? -0.057 -8.479 6.820 1.00 98.19 82 TYR A CA 1
ATOM 675 C C . TYR A 1 82 ? -1.435 -8.695 7.458 1.00 98.19 82 TYR A C 1
ATOM 677 O O . TYR A 1 82 ? -2.149 -9.601 7.042 1.00 98.19 82 TYR A O 1
ATOM 685 N N . GLY A 1 83 ? -1.831 -7.863 8.425 1.00 97.62 83 GLY A N 1
ATOM 686 C CA . GLY A 1 83 ? -3.115 -7.952 9.125 1.00 97.62 83 GLY A CA 1
ATOM 687 C C . GLY A 1 83 ? -4.317 -7.835 8.182 1.00 97.62 83 GLY A C 1
ATOM 688 O O . GLY A 1 83 ? -5.067 -8.804 8.062 1.00 97.62 83 GLY A O 1
ATOM 689 N N . PRO A 1 84 ? -4.480 -6.719 7.444 1.00 97.12 84 PRO A N 1
ATOM 690 C CA . PRO A 1 84 ? -5.546 -6.574 6.451 1.00 97.12 84 PRO A CA 1
ATOM 691 C C . PRO A 1 84 ? -5.509 -7.645 5.357 1.00 97.12 84 PRO A C 1
ATOM 693 O O . PRO A 1 84 ? -6.559 -8.135 4.947 1.00 97.12 84 PRO A O 1
ATOM 696 N N . PHE A 1 85 ? -4.316 -8.050 4.904 1.00 98.44 85 PHE A N 1
ATOM 697 C CA . PHE A 1 85 ? -4.196 -9.126 3.920 1.00 98.44 85 PHE A CA 1
ATOM 698 C C . PHE A 1 85 ? -4.702 -10.462 4.484 1.00 98.44 85 PHE A C 1
ATOM 700 O O . PHE A 1 85 ? -5.467 -11.164 3.829 1.00 98.44 85 PHE A O 1
ATOM 707 N N . SER A 1 86 ? -4.348 -10.781 5.729 1.00 98.50 86 SER A N 1
ATOM 708 C CA . SER A 1 86 ? -4.836 -11.965 6.438 1.00 98.50 86 SER A CA 1
ATOM 709 C C . SER A 1 86 ? -6.350 -11.914 6.632 1.00 98.50 86 SER A C 1
ATOM 711 O O . SER A 1 86 ? -7.033 -12.886 6.322 1.00 98.50 86 SER A O 1
ATOM 713 N N . GLN A 1 87 ? -6.891 -10.763 7.045 1.00 97.25 87 GLN A N 1
ATOM 714 C CA . GLN A 1 87 ? -8.334 -10.556 7.168 1.00 97.25 87 GLN A CA 1
ATOM 715 C C . GLN A 1 87 ? -9.052 -10.819 5.840 1.00 97.25 87 GLN A C 1
ATOM 717 O O . GLN A 1 87 ? -10.064 -11.512 5.821 1.00 97.25 87 GLN A O 1
ATOM 722 N N . ALA A 1 88 ? -8.521 -10.308 4.727 1.00 97.00 88 ALA A N 1
ATOM 723 C CA . ALA A 1 88 ? -9.127 -10.482 3.411 1.00 97.00 88 ALA A CA 1
ATOM 724 C C . ALA A 1 88 ? -9.098 -11.940 2.926 1.00 97.00 88 ALA A C 1
ATOM 726 O O . ALA A 1 88 ? -10.025 -12.375 2.248 1.00 97.00 88 ALA A O 1
ATOM 727 N N . MET A 1 89 ? -8.041 -12.692 3.248 1.00 97.88 89 MET A N 1
ATOM 728 C CA . MET A 1 89 ? -7.884 -14.075 2.782 1.00 97.88 89 MET A CA 1
ATOM 729 C C . MET A 1 89 ? -8.549 -15.104 3.707 1.00 97.88 89 MET A C 1
ATOM 731 O O . MET A 1 89 ? -8.989 -16.149 3.230 1.00 97.88 89 MET A O 1
ATOM 735 N N . PHE A 1 90 ? -8.618 -14.829 5.013 1.00 97.88 90 PHE A N 1
ATOM 736 C CA . PHE A 1 90 ? -9.000 -15.816 6.031 1.00 97.88 90 PHE A CA 1
ATOM 737 C C . PHE A 1 90 ? -10.130 -15.369 6.961 1.00 97.88 90 PHE A C 1
ATOM 739 O O . PHE A 1 90 ? -10.608 -16.177 7.752 1.00 97.88 90 PHE A O 1
ATOM 746 N N . GLY A 1 91 ? -10.549 -14.103 6.914 1.00 96.19 91 GLY A N 1
ATOM 747 C CA . GLY A 1 91 ? -11.478 -13.542 7.898 1.00 96.19 91 GLY A CA 1
ATOM 748 C C . GLY A 1 91 ? -10.872 -13.376 9.299 1.00 96.19 91 GLY A C 1
ATOM 749 O O . GLY A 1 91 ? -11.593 -13.016 10.227 1.00 96.19 91 GLY A O 1
ATOM 750 N N . ASP A 1 92 ? -9.568 -13.625 9.444 1.00 96.81 92 ASP A N 1
ATOM 751 C CA . ASP A 1 92 ? -8.815 -13.544 10.691 1.00 96.81 92 ASP A CA 1
ATOM 752 C C . ASP A 1 92 ? -7.424 -12.973 10.417 1.00 96.81 92 ASP A C 1
ATOM 754 O O . ASP A 1 92 ? -6.701 -13.402 9.514 1.00 96.81 92 ASP A O 1
ATOM 758 N N . VAL A 1 93 ? -7.029 -12.005 11.231 1.00 97.19 93 VAL A N 1
ATOM 759 C CA . VAL A 1 93 ? -5.757 -11.292 11.110 1.00 97.19 93 VAL A CA 1
ATOM 760 C C . VAL A 1 93 ? -4.594 -12.105 11.644 1.00 97.19 93 VAL A C 1
ATOM 762 O O . VAL A 1 93 ? -3.452 -11.899 11.239 1.00 97.19 93 VAL A O 1
ATOM 765 N N . ARG A 1 94 ? -4.873 -13.051 12.544 1.00 98.06 94 ARG A N 1
ATOM 766 C CA . ARG A 1 94 ? -3.857 -13.844 13.229 1.00 98.06 94 ARG A CA 1
ATOM 767 C C . ARG A 1 94 ? -3.149 -14.814 12.306 1.00 98.06 94 ARG A C 1
ATOM 769 O O . ARG A 1 94 ? -1.966 -15.039 12.517 1.00 98.06 94 ARG A O 1
ATOM 776 N N . VAL A 1 95 ? -3.807 -15.327 11.265 1.00 98.56 95 VAL A N 1
ATOM 777 C CA . VAL A 1 95 ? -3.236 -16.367 10.393 1.00 98.56 95 VAL A CA 1
ATOM 778 C C . VAL A 1 95 ? -1.873 -15.951 9.833 1.00 98.56 95 VAL A C 1
ATOM 780 O O . VAL A 1 95 ? -0.896 -16.667 10.054 1.00 98.56 95 VAL A O 1
ATOM 783 N N . LEU A 1 96 ? -1.771 -14.781 9.190 1.00 98.56 96 LEU A N 1
ATOM 784 C CA . LEU A 1 96 ? -0.496 -14.303 8.629 1.00 98.56 96 LEU A CA 1
ATOM 785 C C . LEU A 1 96 ? 0.322 -13.444 9.591 1.00 98.56 96 LEU A C 1
ATOM 787 O O . LEU A 1 96 ? 1.522 -13.286 9.380 1.00 98.56 96 LEU A O 1
ATOM 791 N N . LEU A 1 97 ? -0.281 -12.903 10.652 1.00 97.94 97 LEU A N 1
ATOM 792 C CA . LEU A 1 97 ? 0.501 -12.262 11.710 1.00 97.94 97 LEU A CA 1
ATOM 793 C C . LEU A 1 97 ? 1.307 -13.302 12.500 1.00 97.94 97 LEU A C 1
ATOM 795 O O . LEU A 1 97 ? 2.462 -13.045 12.834 1.00 97.94 97 LEU A O 1
ATOM 799 N N . ASP A 1 98 ? 0.751 -14.489 12.729 1.00 97.88 98 ASP A N 1
ATOM 800 C CA . ASP A 1 98 ? 1.423 -15.583 13.422 1.00 97.88 98 ASP A CA 1
ATOM 801 C C . ASP A 1 98 ? 2.235 -16.472 12.473 1.00 97.88 98 ASP A C 1
ATOM 803 O O . ASP A 1 98 ? 3.194 -17.085 12.930 1.00 97.88 98 ASP A O 1
ATOM 807 N N . ASN A 1 99 ? 1.936 -16.513 11.169 1.00 97.81 99 ASN A N 1
ATOM 808 C CA . ASN A 1 99 ? 2.663 -17.319 10.170 1.00 97.81 99 ASN A CA 1
ATOM 809 C C . ASN A 1 99 ? 3.007 -16.484 8.915 1.00 97.81 99 ASN A C 1
ATOM 811 O O . ASN A 1 99 ? 2.465 -16.724 7.831 1.00 97.81 99 ASN A O 1
ATOM 815 N N . PRO A 1 100 ? 3.863 -15.450 9.041 1.00 97.56 100 PRO A N 1
ATOM 816 C CA . PRO A 1 100 ? 4.138 -14.523 7.941 1.00 97.56 100 PRO A CA 1
ATOM 817 C C . PRO A 1 100 ? 4.873 -15.178 6.759 1.00 97.56 100 PRO A C 1
ATOM 819 O O . PRO A 1 100 ? 4.714 -14.747 5.618 1.00 97.56 100 PRO A O 1
ATOM 822 N N . ASP A 1 101 ? 5.626 -16.250 7.001 1.00 98.06 101 ASP A N 1
ATOM 823 C CA . ASP A 1 101 ? 6.322 -17.070 6.003 1.00 98.06 101 ASP A CA 1
ATOM 824 C C . ASP A 1 101 ? 5.384 -17.639 4.925 1.00 98.06 101 ASP A C 1
ATOM 826 O O . ASP A 1 101 ? 5.770 -17.732 3.755 1.00 98.06 101 ASP A O 1
ATOM 830 N N . MET A 1 102 ? 4.113 -17.890 5.267 1.00 98.62 102 MET A N 1
ATOM 831 C CA . MET A 1 102 ? 3.100 -18.367 4.320 1.00 98.62 102 MET A CA 1
ATOM 832 C C . MET A 1 102 ? 2.941 -17.454 3.096 1.00 98.62 102 MET A C 1
ATOM 834 O O . MET A 1 102 ? 2.577 -17.936 2.019 1.00 98.62 102 MET A O 1
ATOM 838 N N . VAL A 1 103 ? 3.222 -16.151 3.236 1.00 98.62 103 VAL A N 1
ATOM 839 C CA . VAL A 1 103 ? 3.173 -15.184 2.128 1.00 98.62 103 VAL A CA 1
ATOM 840 C C . VAL A 1 103 ? 4.229 -15.492 1.066 1.00 98.62 103 VAL A C 1
ATOM 842 O O . VAL A 1 103 ? 3.980 -15.255 -0.109 1.00 98.62 103 VAL A O 1
ATOM 845 N N . ALA A 1 104 ? 5.384 -16.049 1.427 1.00 98.12 104 ALA A N 1
ATOM 846 C CA . ALA A 1 104 ? 6.402 -16.445 0.454 1.00 98.12 104 ALA A CA 1
ATOM 847 C C . ALA A 1 104 ? 6.145 -17.846 -0.131 1.00 98.12 104 ALA A C 1
ATOM 849 O O . ALA A 1 104 ? 6.373 -18.055 -1.325 1.00 98.12 104 ALA A O 1
ATOM 850 N N . ASP A 1 105 ? 5.651 -18.776 0.694 1.00 98.00 105 ASP A N 1
ATOM 851 C CA . ASP A 1 105 ? 5.714 -20.222 0.417 1.00 98.00 105 ASP A CA 1
ATOM 852 C C . ASP A 1 105 ? 4.447 -20.825 -0.202 1.00 98.00 105 ASP A C 1
ATOM 854 O O . ASP A 1 105 ? 4.436 -21.987 -0.608 1.00 98.00 105 ASP A O 1
ATOM 858 N N . THR A 1 106 ? 3.362 -20.058 -0.280 1.00 98.31 106 THR A N 1
ATOM 859 C CA . THR A 1 106 ? 2.065 -20.556 -0.757 1.00 98.31 106 THR A CA 1
ATOM 860 C C . THR A 1 106 ? 1.518 -19.711 -1.910 1.00 98.31 106 THR A C 1
ATOM 862 O O . THR A 1 106 ? 2.157 -18.773 -2.389 1.00 98.31 106 THR A O 1
ATOM 865 N N . TRP A 1 107 ? 0.288 -20.002 -2.348 1.00 97.88 107 TRP A N 1
ATOM 866 C CA . TRP A 1 107 ? -0.446 -19.178 -3.319 1.00 97.88 107 TRP A CA 1
ATOM 867 C C . TRP A 1 107 ? -0.599 -17.710 -2.874 1.00 97.88 107 TRP A C 1
ATOM 869 O O . TRP A 1 107 ? -0.795 -16.826 -3.714 1.00 97.88 107 TRP A O 1
ATOM 879 N N . LEU A 1 108 ? -0.440 -17.438 -1.572 1.00 98.56 108 LEU A N 1
ATOM 880 C CA . LEU A 1 108 ? -0.419 -16.092 -1.004 1.00 98.56 108 LEU A CA 1
ATOM 881 C C . LEU A 1 108 ? 0.685 -15.208 -1.592 1.00 98.56 108 LEU A C 1
ATOM 883 O O . LEU A 1 108 ? 0.547 -13.987 -1.581 1.00 98.56 108 LEU A O 1
ATOM 887 N N . ASN A 1 109 ? 1.731 -15.804 -2.166 1.00 97.75 109 ASN A N 1
ATOM 888 C CA . ASN A 1 109 ? 2.797 -15.088 -2.852 1.00 97.75 109 ASN A CA 1
ATOM 889 C C . ASN A 1 109 ? 2.242 -14.171 -3.944 1.00 97.75 109 ASN A C 1
ATOM 891 O O . ASN A 1 109 ? 2.398 -12.951 -3.860 1.00 97.75 109 ASN A O 1
ATOM 895 N N . LEU A 1 110 ? 1.515 -14.730 -4.912 1.00 97.19 110 LEU A N 1
ATOM 896 C CA . LEU A 1 110 ? 0.891 -13.934 -5.966 1.00 97.19 110 LEU A CA 1
ATOM 897 C C . LEU A 1 110 ? -0.322 -13.156 -5.442 1.00 97.19 110 LEU A C 1
ATOM 899 O O . LEU A 1 110 ? -0.542 -12.015 -5.854 1.00 97.19 110 LEU A O 1
ATOM 903 N N . ALA A 1 111 ? -1.085 -13.734 -4.507 1.00 98.25 111 ALA A N 1
ATOM 904 C CA . ALA A 1 111 ? -2.249 -13.056 -3.945 1.00 98.25 111 ALA A CA 1
ATOM 905 C C . ALA A 1 111 ? -1.881 -11.763 -3.206 1.00 98.25 111 ALA A C 1
ATOM 907 O O . ALA A 1 111 ? -2.663 -10.823 -3.249 1.00 98.25 111 ALA A O 1
ATOM 908 N N . SER A 1 112 ? -0.685 -11.661 -2.615 1.00 98.06 112 SER A N 1
ATOM 909 C CA . SER A 1 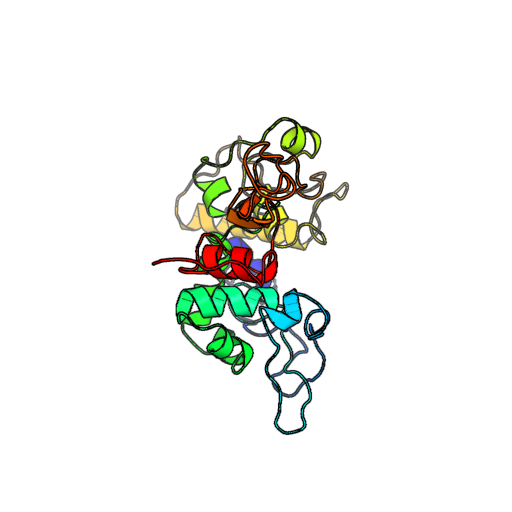112 ? -0.205 -10.422 -1.987 1.00 98.06 112 SER A CA 1
ATOM 910 C C . SER A 1 112 ? -0.138 -9.253 -2.979 1.00 98.06 112 SER A C 1
ATOM 912 O O . SER A 1 112 ? -0.537 -8.134 -2.653 1.00 98.06 112 SER A O 1
ATOM 914 N N . ALA A 1 113 ? 0.302 -9.510 -4.217 1.00 97.25 113 ALA A N 1
ATOM 915 C CA . ALA A 1 113 ? 0.356 -8.503 -5.273 1.00 97.25 113 ALA A CA 1
ATOM 916 C C . ALA A 1 113 ? -1.040 -8.128 -5.771 1.00 97.25 113 ALA A C 1
ATOM 918 O O . ALA A 1 113 ? -1.304 -6.947 -5.982 1.00 97.25 113 ALA A O 1
ATOM 919 N N . VAL A 1 114 ? -1.940 -9.106 -5.915 1.00 98.06 114 VAL A N 1
ATOM 920 C CA . VAL A 1 114 ? -3.336 -8.850 -6.303 1.00 98.06 114 VAL A CA 1
ATOM 921 C C . VAL A 1 114 ? -4.065 -8.062 -5.216 1.00 98.06 114 VAL A C 1
ATOM 923 O O . VAL A 1 114 ? -4.727 -7.077 -5.525 1.00 98.06 114 VAL A O 1
ATOM 926 N N . PHE A 1 115 ? -3.906 -8.442 -3.948 1.00 97.62 115 PHE A N 1
ATOM 927 C CA . PHE A 1 115 ? -4.484 -7.736 -2.809 1.00 97.62 115 PHE A CA 1
ATOM 928 C C . PHE A 1 115 ? -4.033 -6.277 -2.792 1.00 97.62 115 PHE A C 1
ATOM 930 O O . PHE A 1 115 ? -4.873 -5.388 -2.836 1.00 97.62 115 PHE A O 1
ATOM 937 N N . PHE A 1 116 ? -2.724 -6.013 -2.827 1.00 96.69 116 PHE A N 1
ATOM 938 C CA . PHE A 1 116 ? -2.215 -4.639 -2.832 1.00 96.69 116 PHE A CA 1
ATOM 939 C C . PHE A 1 116 ? -2.663 -3.846 -4.071 1.00 96.69 116 PHE A C 1
ATOM 941 O O . PHE A 1 116 ? -2.877 -2.640 -4.000 1.00 96.69 116 PHE A O 1
ATOM 948 N N . PHE A 1 117 ? -2.832 -4.517 -5.213 1.00 97.31 117 PHE A N 1
ATOM 949 C CA . PHE A 1 117 ? -3.320 -3.892 -6.438 1.00 97.31 117 PHE A CA 1
ATOM 950 C C . PHE A 1 117 ? -4.757 -3.364 -6.299 1.00 97.31 117 PHE A C 1
ATOM 952 O O . PHE A 1 117 ? -5.065 -2.291 -6.821 1.00 97.31 117 PHE A O 1
ATOM 959 N N . VAL A 1 118 ? -5.627 -4.087 -5.588 1.00 96.44 118 VAL A N 1
ATOM 960 C CA . VAL A 1 118 ? -7.052 -3.733 -5.451 1.00 96.44 118 VAL A CA 1
ATOM 961 C C . VAL A 1 118 ? -7.393 -3.020 -4.144 1.00 96.44 118 VAL A C 1
ATOM 963 O O . VAL A 1 118 ? -8.403 -2.323 -4.093 1.00 96.44 118 VAL A O 1
ATOM 966 N N . TYR A 1 119 ? -6.574 -3.165 -3.103 1.00 95.88 119 TYR A N 1
ATOM 967 C CA . TYR A 1 119 ? -6.867 -2.663 -1.764 1.00 95.88 119 TYR A CA 1
ATOM 968 C C . TYR A 1 119 ? -6.451 -1.187 -1.608 1.00 95.88 119 TYR A C 1
ATOM 970 O O . TYR A 1 119 ? -5.261 -0.876 -1.698 1.00 95.88 119 TYR A O 1
ATOM 978 N N . PRO A 1 120 ? -7.395 -0.256 -1.378 1.00 94.56 120 PRO A N 1
ATOM 979 C CA . PRO A 1 120 ? -7.079 1.156 -1.163 1.00 94.56 120 PRO A CA 1
ATOM 980 C C . PRO A 1 120 ? -6.419 1.391 0.204 1.00 94.56 120 PRO A C 1
ATOM 982 O O . PRO A 1 120 ? -6.781 0.767 1.201 1.00 94.56 120 PRO A O 1
ATOM 985 N N . GLN A 1 121 ? -5.480 2.337 0.268 1.00 95.38 121 GLN A N 1
ATOM 986 C CA . GLN A 1 121 ? -4.826 2.757 1.513 1.00 95.38 121 GLN A CA 1
ATOM 987 C C . GLN A 1 121 ? -4.833 4.289 1.610 1.00 95.38 121 GLN A C 1
ATOM 989 O O . GLN A 1 121 ? -3.809 4.919 1.329 1.00 95.38 121 GLN A O 1
ATOM 994 N N . PRO A 1 122 ? -5.975 4.905 1.976 1.00 96.75 122 PRO A N 1
ATOM 995 C CA . PRO A 1 122 ? -6.112 6.353 2.079 1.00 96.75 122 PRO A CA 1
ATOM 996 C C . PRO A 1 122 ? -4.937 6.992 2.840 1.00 96.75 122 PRO A C 1
ATOM 998 O O . PRO A 1 122 ? -4.562 6.492 3.903 1.00 96.75 122 PRO A O 1
ATOM 1001 N N . PRO A 1 123 ? -4.326 8.066 2.303 1.00 97.06 123 PRO A N 1
ATOM 1002 C CA . PRO A 1 123 ? -4.804 8.897 1.190 1.00 97.06 123 PRO A CA 1
ATOM 1003 C C . PRO A 1 123 ? -4.493 8.367 -0.223 1.00 97.06 123 PRO A C 1
ATOM 1005 O O . PRO A 1 123 ? -4.753 9.052 -1.211 1.00 97.06 123 PRO A O 1
ATOM 1008 N N . LYS A 1 124 ? -3.911 7.173 -0.351 1.00 97.62 124 LYS A N 1
ATOM 1009 C CA . LYS A 1 124 ? -3.600 6.560 -1.645 1.00 97.62 124 LYS A CA 1
ATOM 1010 C C . LYS A 1 124 ? -4.828 5.806 -2.183 1.00 97.62 124 LYS A C 1
ATOM 1012 O O . LYS A 1 124 ? -5.379 4.967 -1.460 1.00 97.62 124 LYS A O 1
ATOM 1017 N N . PRO A 1 125 ? -5.229 6.027 -3.449 1.00 97.19 125 PRO A N 1
ATOM 1018 C CA . PRO A 1 125 ? -6.204 5.155 -4.094 1.00 97.19 125 PRO A CA 1
ATOM 1019 C C . PRO A 1 125 ? -5.591 3.759 -4.296 1.00 97.19 125 PRO A C 1
ATOM 1021 O O . PRO A 1 125 ? -4.374 3.580 -4.180 1.00 97.19 125 PRO A O 1
ATOM 1024 N N . SER A 1 126 ? -6.411 2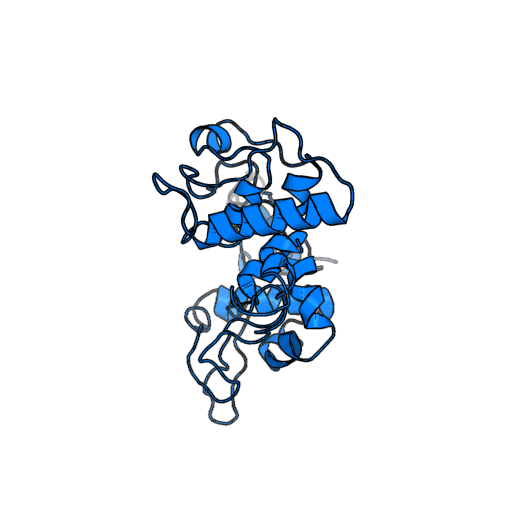.758 -4.624 1.00 97.12 126 SER A N 1
ATOM 1025 C CA . SER A 1 126 ? -5.862 1.480 -5.090 1.00 97.12 126 SER A CA 1
ATOM 1026 C C . SER A 1 126 ? -5.281 1.628 -6.499 1.00 97.12 126 SER A C 1
ATOM 1028 O O . SER A 1 126 ? -5.650 2.527 -7.259 1.00 97.12 126 SER A O 1
ATOM 1030 N N . MET A 1 127 ? -4.373 0.732 -6.886 1.00 97.88 127 MET A N 1
ATOM 1031 C CA . MET A 1 127 ? -3.834 0.747 -8.250 1.00 97.88 127 MET A CA 1
ATOM 1032 C C . MET A 1 127 ? -4.917 0.423 -9.285 1.00 97.88 127 MET A C 1
ATOM 1034 O O . MET A 1 127 ? -4.892 0.977 -10.381 1.00 97.88 127 MET A O 1
ATOM 1038 N N . LEU A 1 128 ? -5.877 -0.442 -8.940 1.00 96.81 128 LEU A N 1
ATOM 1039 C CA . LEU A 1 128 ? -7.027 -0.731 -9.794 1.00 96.81 128 LEU A CA 1
ATOM 1040 C C . LEU A 1 128 ? -7.861 0.531 -10.051 1.00 96.81 128 LEU A C 1
ATOM 1042 O O . LEU A 1 128 ? -8.161 0.807 -11.206 1.00 96.81 128 LEU A O 1
ATOM 1046 N N . HIS A 1 129 ? -8.137 1.322 -9.008 1.00 95.06 129 HIS A N 1
ATOM 1047 C CA . HIS A 1 129 ? -8.883 2.586 -9.093 1.00 95.06 129 HIS A CA 1
ATOM 1048 C C . HIS A 1 129 ? -8.217 3.583 -10.061 1.00 95.06 129 HIS A C 1
ATOM 1050 O O . HIS A 1 129 ? -8.888 4.326 -10.773 1.00 95.06 129 HIS A O 1
ATOM 1056 N N . VAL A 1 130 ? -6.882 3.585 -10.128 1.00 97.19 130 VAL A N 1
ATOM 1057 C CA . VAL A 1 130 ? -6.126 4.368 -11.119 1.00 97.19 130 VAL A CA 1
ATOM 1058 C C . VAL A 1 130 ? -6.292 3.796 -12.528 1.00 97.19 130 VAL A C 1
ATOM 1060 O O . VAL A 1 130 ? -6.579 4.538 -13.464 1.00 97.19 130 VAL A O 1
ATOM 1063 N N . ILE A 1 131 ? -6.060 2.493 -12.690 1.00 94.25 131 ILE A N 1
ATOM 1064 C CA . ILE A 1 131 ? -5.945 1.842 -14.003 1.00 94.25 131 ILE A CA 1
ATOM 1065 C C . ILE A 1 131 ? -7.294 1.725 -14.714 1.00 94.25 131 ILE A C 1
ATOM 1067 O O . ILE A 1 131 ? -7.343 1.838 -15.936 1.00 94.25 131 ILE A O 1
ATOM 1071 N N . ASP A 1 132 ? -8.385 1.517 -13.978 1.00 95.25 132 ASP A N 1
ATOM 1072 C CA . ASP A 1 132 ? -9.734 1.486 -14.553 1.00 95.25 132 ASP A CA 1
ATOM 1073 C C . ASP A 1 132 ? -10.308 2.890 -14.826 1.00 95.25 132 ASP A C 1
ATOM 1075 O O . ASP A 1 132 ? -11.388 3.024 -15.405 1.00 95.25 132 ASP A O 1
ATOM 1079 N N . GLY A 1 133 ? -9.573 3.939 -14.443 1.00 95.31 133 GLY A N 1
ATOM 1080 C CA . GLY A 1 133 ? -9.940 5.332 -14.654 1.00 95.31 133 GLY A CA 1
ATOM 1081 C C . GLY A 1 133 ? -11.041 5.838 -13.725 1.00 95.31 133 GLY A C 1
ATOM 1082 O O . GLY A 1 133 ? -11.535 6.947 -13.931 1.00 95.31 133 GLY A O 1
ATOM 1083 N N . THR A 1 134 ? -11.449 5.083 -12.704 1.00 96.25 134 THR A N 1
ATOM 1084 C CA . THR A 1 134 ? -12.465 5.553 -11.753 1.00 96.25 134 THR A CA 1
ATOM 1085 C C . THR A 1 134 ? -11.886 6.518 -10.712 1.00 96.25 134 THR A C 1
ATOM 1087 O O . THR A 1 134 ? -12.635 7.272 -10.085 1.00 96.25 134 THR A O 1
ATOM 1090 N N . TRP A 1 135 ? -10.556 6.583 -10.558 1.00 97.62 135 TRP A N 1
ATOM 1091 C CA . TRP A 1 135 ? -9.879 7.612 -9.771 1.00 97.62 135 TRP A CA 1
ATOM 1092 C C . TRP A 1 135 ? -9.723 8.857 -10.631 1.00 97.62 135 TRP A C 1
ATOM 1094 O O . TRP A 1 135 ? -9.017 8.864 -11.640 1.00 97.62 135 TRP A O 1
ATOM 1104 N N . GLN A 1 136 ? -10.397 9.925 -10.217 1.00 97.25 136 GLN A N 1
ATOM 1105 C CA . GLN A 1 136 ? -10.388 11.206 -10.907 1.00 97.25 136 GLN A CA 1
ATOM 1106 C C . GLN A 1 136 ? -9.634 12.228 -10.049 1.00 97.25 136 GLN A C 1
ATOM 1108 O O . GLN A 1 136 ? -10.220 12.756 -9.099 1.00 97.25 136 GLN A O 1
ATOM 1113 N N . PRO A 1 137 ? -8.349 12.512 -10.350 1.00 97.94 137 PRO A N 1
ATOM 1114 C CA . PRO A 1 137 ? -7.553 13.414 -9.533 1.00 97.94 137 PRO A CA 1
ATOM 1115 C C . PRO A 1 137 ? -8.183 14.804 -9.448 1.00 97.94 137 PRO A C 1
ATOM 1117 O O . PRO A 1 137 ? -8.545 15.424 -10.460 1.00 97.94 137 PRO A O 1
ATOM 1120 N N . ASN A 1 138 ? -8.298 15.304 -8.222 1.00 98.00 138 ASN A N 1
ATOM 1121 C CA . ASN A 1 138 ? -8.878 16.606 -7.937 1.00 98.00 138 ASN A CA 1
ATOM 1122 C C . ASN A 1 138 ? -7.817 17.724 -8.021 1.00 98.00 138 ASN A C 1
ATOM 1124 O O . ASN A 1 138 ? -6.710 17.532 -8.529 1.00 98.00 138 ASN A O 1
ATOM 1128 N N . ALA A 1 139 ? -8.163 18.935 -7.579 1.00 98.50 139 ALA A N 1
ATOM 1129 C CA . ALA A 1 139 ? -7.238 20.067 -7.614 1.00 98.50 139 ALA A CA 1
ATOM 1130 C C . ALA A 1 139 ? -5.984 19.853 -6.742 1.00 98.50 139 ALA A C 1
ATOM 1132 O O . ALA A 1 139 ? -4.901 20.269 -7.153 1.00 98.50 139 ALA A O 1
ATOM 1133 N N . ALA A 1 140 ? -6.113 19.191 -5.587 1.00 98.31 140 ALA A N 1
ATOM 1134 C CA . ALA A 1 140 ? -4.988 18.882 -4.707 1.00 98.31 140 ALA A CA 1
ATOM 1135 C C . ALA A 1 140 ? -4.053 17.850 -5.351 1.00 98.31 140 ALA A C 1
ATOM 1137 O O . ALA A 1 140 ? -2.850 18.090 -5.444 1.00 98.31 140 ALA A O 1
ATOM 1138 N N . ASP A 1 141 ? -4.607 16.767 -5.909 1.00 98.62 141 ASP A N 1
ATOM 1139 C CA . ASP A 1 141 ? -3.820 15.753 -6.624 1.00 98.62 141 ASP A CA 1
ATOM 1140 C C . ASP A 1 141 ? -3.026 16.377 -7.783 1.00 98.62 141 ASP A C 1
ATOM 1142 O O . ASP A 1 141 ? -1.813 16.193 -7.901 1.00 98.62 141 ASP A O 1
ATOM 1146 N N . LYS A 1 142 ? -3.689 17.204 -8.603 1.00 98.50 142 LYS A N 1
ATOM 1147 C CA . LYS A 1 142 ? -3.055 17.894 -9.738 1.00 98.50 142 LYS A CA 1
ATOM 1148 C C . LYS A 1 142 ? -1.965 18.867 -9.291 1.00 98.50 142 LYS A C 1
ATOM 1150 O O . LYS A 1 142 ? -0.913 18.917 -9.922 1.00 98.50 142 LYS A O 1
ATOM 1155 N N . ALA A 1 143 ? -2.174 19.603 -8.198 1.00 98.38 143 ALA A N 1
ATOM 1156 C CA . ALA A 1 143 ? -1.152 20.480 -7.615 1.00 98.38 143 ALA A CA 1
ATOM 1157 C C . ALA A 1 143 ? 0.067 19.703 -7.074 1.00 98.38 143 ALA A C 1
ATOM 1159 O O . ALA A 1 143 ? 1.169 20.250 -6.966 1.00 98.38 143 ALA A O 1
ATOM 1160 N N . ASN A 1 144 ? -0.126 18.420 -6.770 1.00 98.44 144 ASN A N 1
ATOM 1161 C CA . ASN A 1 144 ? 0.906 17.471 -6.370 1.00 98.44 144 ASN A CA 1
ATOM 1162 C C . ASN A 1 144 ? 1.503 16.685 -7.553 1.00 98.44 144 ASN A C 1
ATOM 1164 O O . ASN A 1 144 ? 2.307 15.779 -7.335 1.00 98.44 144 ASN A O 1
ATOM 1168 N N . ASN A 1 145 ? 1.163 17.046 -8.797 1.00 98.06 145 ASN A N 1
ATOM 1169 C CA . ASN A 1 145 ? 1.548 16.348 -10.029 1.00 98.06 145 ASN A CA 1
ATOM 1170 C C . ASN A 1 145 ? 1.082 14.880 -10.091 1.00 98.06 145 ASN A C 1
ATOM 1172 O O . ASN A 1 145 ? 1.618 14.087 -10.863 1.00 98.06 145 ASN A O 1
ATOM 1176 N N . LEU A 1 146 ? 0.069 14.513 -9.306 1.00 98.50 146 LEU A N 1
ATOM 1177 C CA . LEU A 1 146 ? -0.538 13.188 -9.323 1.00 98.50 146 LEU A CA 1
ATOM 1178 C C . LEU A 1 146 ? -1.570 13.148 -10.451 1.00 98.50 146 LEU A C 1
ATOM 1180 O O . LEU A 1 146 ? -2.648 13.739 -10.367 1.00 98.50 146 LEU A O 1
ATOM 1184 N N . THR A 1 147 ? -1.212 12.475 -11.540 1.00 95.94 147 THR A N 1
ATOM 1185 C CA . THR A 1 147 ? -2.052 12.323 -12.734 1.00 95.94 147 THR A CA 1
ATOM 1186 C C . THR A 1 147 ? -2.223 10.842 -13.068 1.00 95.94 147 THR A C 1
ATOM 1188 O O . THR A 1 147 ? -1.371 10.044 -12.673 1.00 95.94 147 THR A O 1
ATOM 1191 N N . PRO A 1 148 ? -3.316 10.439 -13.743 1.00 96.38 148 PRO A N 1
ATOM 1192 C CA . PRO A 1 148 ? -3.534 9.037 -14.072 1.00 96.38 148 PRO A CA 1
ATOM 1193 C C . PRO A 1 148 ? -2.416 8.496 -14.965 1.00 96.38 148 PRO A C 1
ATOM 1195 O O . PRO A 1 148 ? -2.025 9.139 -15.940 1.00 96.38 148 PRO A O 1
ATOM 1198 N N . GLY A 1 149 ? -1.928 7.307 -14.626 1.00 96.56 149 GLY A N 1
ATOM 1199 C CA . GLY A 1 149 ? -0.996 6.550 -15.447 1.00 96.56 149 GLY A CA 1
ATOM 1200 C C . GLY A 1 149 ? -0.122 5.590 -14.644 1.00 96.56 149 GLY A C 1
ATOM 1201 O O . GLY A 1 149 ? -0.199 5.529 -13.417 1.00 96.56 149 GLY A O 1
ATOM 1202 N N . PHE A 1 150 ? 0.740 4.839 -15.320 1.00 98.12 150 PHE A N 1
ATOM 1203 C CA . PHE A 1 150 ? 1.628 3.858 -14.698 1.00 98.12 150 PHE A CA 1
ATOM 1204 C C . PHE A 1 150 ? 2.501 4.473 -13.590 1.00 98.12 150 PHE A C 1
ATOM 1206 O O . PHE A 1 150 ? 2.643 3.886 -12.516 1.00 98.12 150 PHE A O 1
ATOM 1213 N N . GLY A 1 151 ? 3.001 5.694 -13.783 1.00 98.12 151 GLY A N 1
ATOM 1214 C CA . GLY A 1 151 ? 3.849 6.382 -12.810 1.00 98.12 151 GLY A CA 1
ATOM 1215 C C . GLY A 1 151 ? 3.187 6.585 -11.447 1.00 98.12 151 GLY A C 1
ATOM 1216 O O . GLY A 1 151 ? 3.806 6.342 -10.410 1.00 98.12 151 GLY A O 1
ATOM 1217 N N . VAL A 1 152 ? 1.898 6.938 -11.412 1.00 98.31 152 VAL A N 1
ATOM 1218 C CA . VAL A 1 152 ? 1.199 7.135 -10.132 1.00 98.31 152 VAL A CA 1
ATOM 1219 C C . VAL A 1 152 ? 0.989 5.811 -9.389 1.00 98.31 152 VAL A C 1
ATOM 1221 O O . VAL A 1 152 ? 0.913 5.784 -8.163 1.00 98.31 152 VAL A O 1
ATOM 1224 N N . THR A 1 153 ? 0.982 4.680 -10.099 1.00 98.25 153 THR A N 1
ATOM 1225 C CA . THR A 1 153 ? 0.944 3.363 -9.452 1.00 98.25 153 THR A CA 1
ATOM 1226 C C . THR A 1 153 ? 2.278 3.003 -8.783 1.00 98.25 153 THR A C 1
ATOM 1228 O O . THR A 1 153 ? 2.272 2.402 -7.708 1.00 98.25 153 THR A O 1
ATOM 1231 N N . THR A 1 154 ? 3.414 3.475 -9.315 1.00 98.44 154 THR A N 1
ATOM 1232 C CA . THR A 1 154 ? 4.711 3.447 -8.608 1.00 98.44 154 THR A CA 1
ATOM 1233 C C . THR A 1 154 ? 4.674 4.325 -7.353 1.00 98.44 154 THR A C 1
ATOM 1235 O O . THR A 1 154 ? 5.125 3.893 -6.291 1.00 98.44 154 THR A O 1
ATOM 1238 N N . GLN A 1 155 ? 4.052 5.510 -7.434 1.00 98.25 155 GLN A N 1
ATOM 1239 C CA . GLN A 1 155 ? 3.870 6.399 -6.280 1.00 98.25 155 GLN A CA 1
ATOM 1240 C C . GLN A 1 155 ? 3.048 5.745 -5.157 1.00 98.25 155 GLN A C 1
ATOM 1242 O O . GLN A 1 155 ? 3.385 5.878 -3.978 1.00 98.25 155 GLN A O 1
ATOM 1247 N N . ILE A 1 156 ? 1.997 4.995 -5.504 1.00 97.94 156 ILE A N 1
ATOM 1248 C CA . ILE A 1 156 ? 1.199 4.227 -4.535 1.00 97.94 156 ILE A CA 1
ATOM 1249 C C . ILE A 1 156 ? 2.079 3.195 -3.813 1.00 97.94 156 ILE A C 1
ATOM 1251 O O . ILE A 1 156 ? 2.064 3.135 -2.578 1.00 97.94 156 ILE A O 1
ATOM 1255 N N . ILE A 1 157 ? 2.872 2.431 -4.574 1.00 97.12 157 ILE A N 1
ATOM 1256 C CA . ILE A 1 157 ? 3.694 1.327 -4.063 1.00 97.12 157 ILE A CA 1
ATOM 1257 C C . ILE A 1 157 ? 4.820 1.813 -3.146 1.00 97.12 157 ILE A C 1
ATOM 1259 O O . ILE A 1 157 ? 4.917 1.328 -2.021 1.00 97.12 157 ILE A O 1
ATOM 1263 N N . ASN A 1 158 ? 5.668 2.734 -3.611 1.00 95.94 158 ASN A N 1
ATOM 1264 C CA . ASN A 1 158 ? 6.892 3.110 -2.894 1.00 95.94 158 ASN A CA 1
ATOM 1265 C C . ASN A 1 158 ? 7.306 4.571 -3.134 1.00 95.94 158 ASN A C 1
ATOM 1267 O O . ASN A 1 158 ? 8.482 4.922 -3.246 1.00 95.94 158 ASN A O 1
ATOM 1271 N N . GLY A 1 159 ? 6.311 5.452 -3.208 1.00 96.44 159 GLY A N 1
ATOM 1272 C CA . GLY A 1 159 ? 6.505 6.853 -3.547 1.00 96.44 159 GLY A CA 1
ATOM 1273 C C . GLY A 1 159 ? 7.426 7.656 -2.635 1.00 96.44 159 GLY A C 1
ATOM 1274 O O . GLY A 1 159 ? 8.021 8.639 -3.069 1.00 96.44 159 GLY A O 1
ATOM 1275 N N . GLY A 1 160 ? 7.561 7.255 -1.369 1.00 94.62 160 GLY A N 1
ATOM 1276 C CA . GLY A 1 160 ? 8.480 7.895 -0.422 1.00 94.62 160 GLY A CA 1
ATOM 1277 C C . GLY A 1 160 ? 9.957 7.702 -0.776 1.00 94.62 160 GLY A C 1
ATOM 1278 O O . GLY A 1 160 ? 10.792 8.480 -0.324 1.00 94.62 160 GLY A O 1
ATOM 1279 N N . VAL A 1 161 ? 10.269 6.687 -1.587 1.00 95.88 161 VAL A N 1
ATOM 1280 C CA . VAL A 1 161 ? 11.635 6.323 -1.982 1.00 95.88 161 VAL A CA 1
ATOM 1281 C C . VAL A 1 161 ? 11.871 6.580 -3.470 1.00 95.88 161 VAL A C 1
ATOM 1283 O O . VAL A 1 161 ? 12.946 7.037 -3.848 1.00 95.88 161 VAL A O 1
ATOM 1286 N N . GLU A 1 162 ? 10.886 6.288 -4.322 1.00 97.62 162 GLU A N 1
ATOM 1287 C CA . GLU A 1 162 ? 11.102 6.209 -5.773 1.00 97.62 162 GLU A CA 1
ATOM 1288 C C . GLU A 1 162 ? 10.705 7.465 -6.557 1.00 97.62 162 GLU A C 1
ATOM 1290 O O . GLU A 1 162 ? 11.048 7.589 -7.732 1.00 97.62 162 GLU A O 1
ATOM 1295 N N . CYS A 1 163 ? 10.004 8.410 -5.932 1.00 98.25 163 CYS A N 1
ATOM 1296 C CA . CYS A 1 163 ? 9.314 9.483 -6.643 1.00 98.25 163 CYS A CA 1
ATOM 1297 C C . CYS A 1 163 ? 9.559 10.867 -6.023 1.00 98.25 163 CYS A C 1
ATOM 1299 O O . CYS A 1 163 ? 10.171 11.015 -4.967 1.00 98.25 163 CYS A O 1
ATOM 1301 N N . GLY A 1 164 ? 9.099 11.919 -6.709 1.00 96.75 164 GLY A N 1
ATOM 1302 C CA . GLY A 1 164 ? 9.192 13.309 -6.234 1.00 96.75 164 GLY A CA 1
ATOM 1303 C C . GLY A 1 164 ? 10.541 13.998 -6.446 1.00 96.75 164 GLY A C 1
ATOM 1304 O O . GLY A 1 164 ? 10.618 15.223 -6.365 1.00 96.75 164 GLY A O 1
ATOM 1305 N N . GLY A 1 165 ? 11.584 13.243 -6.797 1.00 95.94 165 GLY A N 1
ATOM 1306 C CA . GLY A 1 165 ? 12.874 13.787 -7.219 1.00 95.94 165 GLY A CA 1
ATOM 1307 C C . GLY A 1 165 ? 12.813 14.540 -8.555 1.00 95.94 165 GLY A C 1
ATOM 1308 O O . GLY A 1 165 ? 11.820 14.498 -9.282 1.00 95.94 165 GLY A O 1
ATOM 1309 N N . SER A 1 166 ? 13.911 15.217 -8.904 1.00 96.69 166 SER A N 1
ATOM 1310 C CA . SER A 1 166 ? 14.072 15.906 -10.197 1.00 96.69 166 SER A CA 1
ATOM 1311 C C . SER A 1 166 ? 14.325 14.954 -11.374 1.00 96.69 166 SER A C 1
ATOM 1313 O O . SER A 1 166 ? 14.223 15.357 -12.534 1.00 96.69 166 SER A O 1
ATOM 1315 N N . VAL A 1 167 ? 14.641 13.690 -11.087 1.00 97.75 167 VAL A N 1
ATOM 1316 C CA . VAL A 1 167 ? 14.922 12.625 -12.055 1.00 97.75 167 VAL A CA 1
ATOM 1317 C C . VAL A 1 167 ? 14.160 11.359 -11.671 1.00 97.75 167 VAL A C 1
ATOM 1319 O O . VAL A 1 167 ? 13.788 11.196 -10.510 1.00 97.75 167 VAL A O 1
ATOM 1322 N N . GLU A 1 168 ? 13.942 10.464 -12.636 1.00 98.12 168 GLU A N 1
ATOM 1323 C CA . GLU A 1 168 ? 13.512 9.100 -12.312 1.00 98.12 168 GLU A CA 1
ATOM 1324 C C . GLU A 1 168 ? 14.692 8.354 -11.692 1.00 98.12 168 GLU A C 1
ATOM 1326 O O . GLU A 1 168 ? 15.788 8.343 -12.259 1.00 98.12 168 GLU A O 1
ATOM 1331 N N . VAL A 1 169 ? 14.478 7.735 -10.534 1.00 97.94 169 VAL A N 1
ATOM 1332 C CA . VAL A 1 169 ? 15.483 6.851 -9.936 1.00 97.94 169 VAL A CA 1
ATOM 1333 C C . VAL A 1 169 ? 15.500 5.499 -10.648 1.00 97.94 169 VAL A C 1
ATOM 1335 O O . VAL A 1 169 ? 14.548 5.139 -11.344 1.00 97.94 169 VAL A O 1
ATOM 1338 N N . ALA A 1 170 ? 16.573 4.730 -10.456 1.00 97.38 170 ALA A N 1
ATOM 1339 C CA . ALA A 1 170 ? 16.785 3.453 -11.139 1.00 97.38 170 ALA A CA 1
ATOM 1340 C C . ALA A 1 170 ? 15.601 2.481 -10.985 1.00 97.38 170 ALA A C 1
ATOM 1342 O O . ALA A 1 170 ? 15.171 1.877 -11.959 1.00 97.38 170 ALA A O 1
ATOM 1343 N N . GLN A 1 171 ? 15.017 2.389 -9.789 1.00 97.44 171 GLN A N 1
ATOM 1344 C CA . GLN A 1 171 ? 13.871 1.523 -9.508 1.00 97.44 171 GLN A CA 1
ATOM 1345 C C . GLN A 1 171 ? 12.633 1.918 -10.329 1.00 97.44 171 GLN A C 1
ATOM 1347 O O . GLN A 1 171 ? 11.985 1.053 -10.915 1.00 97.44 171 GLN A O 1
ATOM 1352 N N . SER A 1 172 ? 12.343 3.220 -10.443 1.00 98.12 172 SER A N 1
ATOM 1353 C CA . SER A 1 172 ? 11.253 3.726 -11.289 1.00 98.12 172 SER A CA 1
ATOM 1354 C C . SER A 1 172 ? 11.528 3.436 -12.771 1.00 98.12 172 SER A C 1
ATOM 1356 O O . SER A 1 172 ? 10.654 2.934 -13.478 1.00 98.12 172 SER A O 1
ATOM 1358 N N . ILE A 1 173 ? 12.768 3.646 -13.232 1.00 98.31 173 ILE A N 1
ATOM 1359 C CA . ILE A 1 173 ? 13.190 3.336 -14.609 1.00 98.31 173 ILE A CA 1
ATOM 1360 C C . ILE A 1 173 ? 12.985 1.851 -14.930 1.00 98.31 173 ILE A C 1
ATOM 1362 O O . ILE A 1 173 ? 12.412 1.530 -15.969 1.00 98.31 173 ILE A O 1
ATOM 1366 N N . ASN A 1 174 ? 13.380 0.954 -14.029 1.00 98.12 174 ASN A N 1
ATOM 1367 C CA . ASN A 1 174 ? 13.184 -0.482 -14.203 1.00 98.12 174 ASN A CA 1
ATOM 1368 C C . ASN A 1 174 ? 11.699 -0.841 -14.319 1.00 98.12 174 ASN A C 1
ATOM 1370 O O . ASN A 1 174 ? 11.312 -1.588 -15.212 1.00 98.12 174 ASN A O 1
ATOM 1374 N N . ARG A 1 175 ? 10.831 -0.271 -13.470 1.00 98.56 175 ARG A N 1
ATOM 1375 C CA . ARG A 1 175 ? 9.376 -0.496 -13.565 1.00 98.56 175 ARG A CA 1
ATOM 1376 C C . ARG A 1 175 ? 8.832 -0.070 -14.927 1.00 98.56 175 ARG A C 1
ATOM 1378 O O . ARG A 1 175 ? 8.018 -0.796 -15.497 1.00 98.56 175 ARG A O 1
ATOM 1385 N N . ILE A 1 176 ? 9.277 1.079 -15.441 1.00 98.62 176 ILE A N 1
ATOM 1386 C CA . ILE A 1 176 ? 8.880 1.596 -16.759 1.00 98.62 176 ILE A CA 1
ATOM 1387 C C . ILE A 1 176 ? 9.344 0.649 -17.871 1.00 98.62 176 ILE A C 1
ATOM 1389 O O . ILE A 1 176 ? 8.543 0.291 -18.736 1.00 98.62 176 ILE A O 1
ATOM 1393 N N . ASP A 1 177 ? 10.605 0.213 -17.834 1.00 98.44 177 ASP A N 1
ATOM 1394 C CA . ASP A 1 177 ? 11.157 -0.728 -18.813 1.00 98.44 177 ASP A CA 1
ATOM 1395 C C . ASP A 1 177 ? 10.395 -2.059 -18.800 1.00 98.44 177 ASP A C 1
ATOM 1397 O O . ASP A 1 177 ? 9.947 -2.551 -19.840 1.00 98.44 177 ASP A O 1
ATOM 1401 N N . TYR A 1 178 ? 10.150 -2.615 -17.613 1.00 98.62 178 TYR A N 1
ATOM 1402 C CA . TYR A 1 178 ? 9.426 -3.873 -17.473 1.00 98.62 178 TYR A CA 1
ATOM 1403 C C . TYR A 1 178 ? 7.981 -3.736 -17.959 1.00 98.62 178 TYR A C 1
ATOM 1405 O O . TYR A 1 178 ? 7.477 -4.635 -18.631 1.00 98.62 178 TYR A O 1
ATOM 1413 N N . TYR A 1 179 ? 7.319 -2.607 -17.688 1.00 98.50 179 TYR A N 1
ATOM 1414 C CA . TYR A 1 179 ? 5.984 -2.325 -18.216 1.00 98.50 179 TYR A CA 1
ATOM 1415 C C . TYR A 1 179 ? 5.977 -2.284 -19.745 1.00 98.50 179 TYR A C 1
ATOM 1417 O O . TYR A 1 179 ? 5.165 -2.976 -20.358 1.00 98.50 179 TYR A O 1
ATOM 1425 N N . GLY A 1 180 ? 6.923 -1.570 -20.362 1.00 98.38 180 GLY A N 1
ATOM 1426 C CA . GLY A 1 180 ? 7.092 -1.537 -21.817 1.00 98.38 180 GLY A CA 1
ATOM 1427 C C . GLY A 1 180 ? 7.272 -2.926 -22.430 1.00 98.38 180 GLY A C 1
ATOM 1428 O O . GLY A 1 180 ? 6.587 -3.282 -23.391 1.00 98.38 180 GLY A O 1
ATOM 1429 N N . ASN A 1 181 ? 8.135 -3.747 -21.831 1.00 98.31 181 ASN A N 1
ATOM 1430 C CA . ASN A 1 181 ? 8.383 -5.108 -22.299 1.00 98.31 181 ASN A CA 1
ATOM 1431 C C . ASN A 1 181 ? 7.158 -6.024 -22.146 1.00 98.31 181 ASN A C 1
ATOM 1433 O O . ASN A 1 181 ? 6.841 -6.770 -23.075 1.00 98.31 181 ASN A O 1
ATOM 1437 N N . PHE A 1 182 ? 6.431 -5.949 -21.025 1.00 98.31 182 PHE A N 1
ATOM 1438 C CA . PHE A 1 182 ? 5.191 -6.711 -20.850 1.00 98.31 182 PHE A CA 1
ATOM 1439 C C . PHE A 1 182 ? 4.110 -6.285 -21.846 1.00 98.31 182 PHE A C 1
ATOM 1441 O O . PHE A 1 182 ? 3.440 -7.148 -22.407 1.00 98.31 182 PHE A O 1
ATOM 1448 N N . MET A 1 183 ? 3.960 -4.985 -22.105 1.00 97.88 183 MET A N 1
ATOM 1449 C CA . MET A 1 183 ? 3.002 -4.477 -23.091 1.00 97.88 183 MET A CA 1
ATOM 1450 C C . MET A 1 183 ? 3.323 -5.004 -24.492 1.00 97.88 183 MET A C 1
ATOM 1452 O O . MET A 1 183 ? 2.447 -5.566 -25.147 1.00 97.88 183 MET A O 1
ATOM 1456 N N . ASN A 1 184 ? 4.593 -4.942 -24.903 1.00 98.00 184 ASN A N 1
ATOM 1457 C CA . ASN A 1 184 ? 5.042 -5.501 -26.177 1.00 98.00 184 ASN A CA 1
ATOM 1458 C C . ASN A 1 184 ? 4.803 -7.019 -26.266 1.00 98.00 184 ASN A C 1
ATOM 1460 O O . ASN A 1 184 ? 4.275 -7.505 -27.263 1.00 98.00 184 ASN A O 1
ATOM 1464 N N . TYR A 1 185 ? 5.137 -7.771 -25.214 1.00 97.94 185 TYR A N 1
ATOM 1465 C CA . TYR A 1 185 ? 4.923 -9.220 -25.172 1.00 97.94 185 TYR A CA 1
ATOM 1466 C C . TYR A 1 185 ? 3.440 -9.605 -25.288 1.00 97.94 185 TYR A C 1
ATOM 1468 O O . TYR A 1 185 ? 3.106 -10.586 -25.948 1.00 97.94 185 TYR A O 1
ATOM 1476 N N . LEU A 1 186 ? 2.551 -8.821 -24.673 1.00 97.62 186 LEU A N 1
ATOM 1477 C CA . LEU A 1 186 ? 1.101 -9.018 -24.729 1.00 97.62 186 LEU A CA 1
ATOM 1478 C C . LEU A 1 186 ? 0.458 -8.462 -26.013 1.00 97.62 186 LEU A C 1
ATOM 1480 O O . LEU A 1 186 ? -0.750 -8.605 -26.190 1.00 97.62 186 LEU A O 1
ATOM 1484 N N . GLY A 1 187 ? 1.232 -7.829 -26.903 1.00 97.81 187 GLY A N 1
ATOM 1485 C CA . GLY A 1 187 ? 0.714 -7.194 -28.117 1.00 97.81 187 GLY A CA 1
ATOM 1486 C C . GLY A 1 187 ? -0.167 -5.972 -27.840 1.00 97.81 187 GLY A C 1
ATOM 1487 O O . GLY A 1 187 ? -1.066 -5.669 -28.623 1.00 97.81 187 GLY A O 1
ATOM 1488 N N . LEU A 1 188 ? 0.058 -5.290 -26.714 1.00 96.75 188 LEU A N 1
ATOM 1489 C CA . LEU A 1 188 ? -0.689 -4.111 -26.288 1.00 96.75 188 LEU A CA 1
ATOM 1490 C C . LEU A 1 188 ? 0.119 -2.837 -26.541 1.00 96.75 188 LEU A C 1
ATOM 1492 O O . LEU A 1 188 ? 1.326 -2.783 -26.310 1.00 96.75 188 LEU A O 1
ATOM 1496 N N . ASN A 1 189 ? -0.569 -1.779 -26.965 1.00 95.56 189 ASN A N 1
ATOM 1497 C CA . ASN A 1 189 ? 0.043 -0.470 -27.170 1.00 95.56 189 ASN A CA 1
ATOM 1498 C C . ASN A 1 189 ? -0.034 0.365 -25.893 1.00 95.56 189 ASN A C 1
ATOM 1500 O O . ASN A 1 189 ? -1.089 0.443 -25.265 1.00 95.56 189 ASN A O 1
ATOM 1504 N N . ILE A 1 190 ? 1.063 1.043 -25.558 1.00 96.44 190 ILE A N 1
ATOM 1505 C CA . ILE A 1 190 ? 1.063 2.097 -24.543 1.00 96.44 190 ILE A CA 1
ATOM 1506 C C . ILE A 1 190 ? 0.577 3.389 -25.217 1.00 96.44 190 ILE A C 1
ATOM 1508 O O . ILE A 1 190 ? 1.212 3.835 -26.178 1.00 96.44 190 ILE A O 1
ATOM 1512 N N . PRO A 1 191 ? -0.532 4.000 -24.762 1.00 94.88 191 PRO A N 1
ATOM 1513 C CA . PRO A 1 191 ? -0.980 5.281 -25.295 1.00 94.88 191 PRO A CA 1
ATOM 1514 C C . PRO A 1 191 ? 0.103 6.352 -25.139 1.00 94.88 191 PRO A C 1
ATOM 1516 O O . PRO A 1 191 ? 0.750 6.439 -24.101 1.00 94.88 191 PRO A O 1
ATOM 1519 N N . SER A 1 192 ? 0.261 7.241 -26.121 1.00 94.88 192 SER A N 1
ATOM 1520 C CA . SER A 1 192 ? 1.230 8.349 -26.026 1.00 94.88 192 SER A CA 1
ATOM 1521 C C . SER A 1 192 ? 0.914 9.347 -24.903 1.00 94.88 192 SER A C 1
ATOM 1523 O O . SER A 1 192 ? 1.742 10.187 -24.570 1.00 94.88 192 SER A O 1
ATOM 1525 N N . THR A 1 193 ? -0.305 9.291 -24.364 1.00 94.50 193 THR A N 1
ATOM 1526 C CA . THR A 1 193 ? -0.775 10.087 -23.225 1.00 94.50 193 THR A CA 1
ATOM 1527 C C . THR A 1 193 ? -0.491 9.430 -21.874 1.00 94.50 193 THR A C 1
ATOM 1529 O O . THR A 1 193 ? -0.747 10.050 -20.848 1.00 94.50 193 THR A O 1
ATOM 1532 N N . GLU A 1 194 ? -0.014 8.182 -21.856 1.00 96.31 194 GLU A N 1
ATOM 1533 C CA . GLU A 1 194 ? 0.304 7.445 -20.635 1.00 96.31 194 GLU A CA 1
ATOM 1534 C C . GLU A 1 194 ? 1.481 8.102 -19.902 1.00 96.31 194 GLU A C 1
ATOM 1536 O O . GLU A 1 194 ? 2.580 8.244 -20.446 1.00 96.31 194 GLU A O 1
ATOM 1541 N N . VAL A 1 195 ? 1.272 8.477 -18.640 1.00 97.00 195 VAL A N 1
ATOM 1542 C CA . VAL A 1 195 ? 2.340 9.005 -17.787 1.00 97.00 195 VAL A CA 1
ATOM 1543 C C . VAL A 1 195 ? 3.064 7.836 -17.124 1.00 97.00 195 VAL A C 1
ATOM 1545 O O . VAL A 1 195 ? 2.567 7.236 -16.173 1.00 97.00 195 VAL A O 1
ATOM 1548 N N . LEU A 1 196 ? 4.248 7.498 -17.639 1.00 98.06 196 LEU A N 1
ATOM 1549 C CA . LEU A 1 196 ? 5.001 6.315 -17.207 1.00 98.06 196 LEU A CA 1
ATOM 1550 C C . LEU A 1 196 ? 5.820 6.519 -15.924 1.00 98.06 196 LEU A C 1
ATOM 1552 O O . LEU A 1 196 ? 5.917 5.608 -15.110 1.00 98.06 196 LEU A O 1
ATOM 1556 N N . GLY A 1 197 ? 6.426 7.691 -15.750 1.00 98.12 197 GLY A N 1
ATOM 1557 C CA . GLY A 1 197 ? 7.319 7.983 -14.625 1.00 98.12 197 GLY A CA 1
ATOM 1558 C C . GLY A 1 197 ? 6.642 8.700 -13.460 1.00 98.12 197 GLY A C 1
ATOM 1559 O O . GLY A 1 197 ? 5.523 9.194 -13.598 1.00 98.12 197 GLY A O 1
ATOM 1560 N N . CYS A 1 198 ? 7.329 8.771 -12.318 1.00 98.44 198 CYS A N 1
ATOM 1561 C CA . CYS A 1 198 ? 6.829 9.420 -11.103 1.00 98.44 198 CYS A CA 1
ATOM 1562 C C . CYS A 1 198 ? 7.742 10.530 -10.551 1.00 98.44 198 CYS A C 1
ATOM 1564 O O . CYS A 1 198 ? 7.517 11.051 -9.450 1.00 98.44 198 CYS A O 1
ATOM 1566 N N . LYS A 1 199 ? 8.764 10.953 -11.303 1.00 97.94 199 LYS A N 1
ATOM 1567 C CA . LYS A 1 199 ? 9.567 12.127 -10.943 1.00 97.94 199 LYS A CA 1
ATOM 1568 C C . LYS A 1 199 ? 8.674 13.359 -10.791 1.00 97.94 199 LYS A C 1
ATOM 1570 O O . LYS A 1 199 ? 7.716 13.558 -11.537 1.00 97.94 199 LYS A O 1
ATOM 1575 N N . GLY A 1 200 ? 8.988 14.200 -9.813 1.00 97.75 200 GLY A N 1
ATOM 1576 C CA . GLY A 1 200 ? 8.219 15.406 -9.505 1.00 97.75 200 GLY A CA 1
ATOM 1577 C C . GLY A 1 200 ? 6.820 15.183 -8.907 1.00 97.75 200 GLY A C 1
ATOM 1578 O O . GLY A 1 200 ? 6.180 16.176 -8.552 1.00 97.75 200 GLY A O 1
ATOM 1579 N N . MET A 1 201 ? 6.342 13.940 -8.753 1.00 98.38 201 MET A N 1
ATOM 1580 C CA . MET A 1 201 ? 5.109 13.642 -8.010 1.00 98.38 201 MET A CA 1
ATOM 1581 C C . MET A 1 201 ? 5.328 13.841 -6.508 1.00 98.38 201 MET A C 1
ATOM 1583 O O . MET A 1 201 ? 6.224 13.238 -5.918 1.00 98.38 201 MET A O 1
ATOM 1587 N N . LYS A 1 202 ? 4.502 14.662 -5.860 1.00 98.19 202 LYS A N 1
ATOM 1588 C CA . LYS A 1 202 ? 4.488 14.760 -4.393 1.00 98.19 202 LYS A CA 1
ATOM 1589 C C . LYS A 1 202 ? 3.691 13.604 -3.792 1.00 98.19 202 LYS A C 1
ATOM 1591 O O . LYS A 1 202 ? 2.966 12.906 -4.496 1.00 98.19 202 LYS A O 1
ATOM 1596 N N . GLN A 1 203 ? 3.837 13.387 -2.486 1.00 97.94 203 GLN A N 1
ATOM 1597 C CA . GLN A 1 203 ? 3.067 12.364 -1.775 1.00 97.94 203 GLN A CA 1
ATOM 1598 C C . GLN A 1 203 ? 1.559 12.632 -1.876 1.00 97.94 203 GLN A C 1
ATOM 1600 O O . GLN A 1 203 ? 1.134 13.784 -1.966 1.00 97.94 203 GLN A O 1
ATOM 1605 N N . PHE A 1 204 ? 0.766 11.560 -1.840 1.00 98.06 204 PHE A N 1
ATOM 1606 C CA . PHE A 1 204 ? -0.676 11.666 -1.630 1.00 98.06 204 PHE A CA 1
ATOM 1607 C C . PHE A 1 204 ? -0.961 12.306 -0.269 1.00 98.06 204 PHE A C 1
ATOM 1609 O O . PHE A 1 204 ? -0.248 12.045 0.702 1.00 98.06 204 PHE A O 1
ATOM 1616 N N . ASP A 1 205 ? -2.017 13.110 -0.189 1.00 96.81 205 ASP A N 1
ATOM 1617 C CA . ASP A 1 205 ? -2.440 13.763 1.047 1.00 96.81 205 ASP A CA 1
ATOM 1618 C C . ASP A 1 205 ? -3.959 13.681 1.241 1.00 96.81 205 ASP A C 1
ATOM 1620 O O . ASP A 1 205 ? -4.698 13.274 0.344 1.00 96.81 205 ASP A O 1
ATOM 1624 N N . ALA A 1 206 ? -4.419 14.043 2.439 1.00 96.81 206 ALA A N 1
ATOM 1625 C CA . ALA A 1 206 ? -5.813 13.902 2.854 1.00 96.81 206 ALA A CA 1
ATOM 1626 C C . ALA A 1 206 ? -6.813 14.744 2.037 1.00 96.81 206 ALA A C 1
ATOM 1628 O O . ALA A 1 206 ? -8.012 14.501 2.126 1.00 96.81 206 ALA A O 1
ATOM 1629 N N . ASN A 1 207 ? -6.351 15.721 1.251 1.00 97.44 207 ASN A N 1
ATOM 1630 C CA . ASN A 1 207 ? -7.207 16.508 0.363 1.00 97.44 207 ASN A CA 1
ATOM 1631 C C . ASN A 1 207 ? -7.331 15.883 -1.034 1.00 97.44 207 ASN A C 1
ATOM 1633 O O . ASN A 1 207 ? -8.101 16.388 -1.851 1.00 97.44 207 ASN A O 1
ATOM 1637 N N . GLY A 1 208 ? -6.559 14.837 -1.340 1.00 97.81 208 GLY A N 1
ATOM 1638 C CA . GLY A 1 208 ? -6.580 14.142 -2.623 1.00 97.81 208 GLY A CA 1
ATOM 1639 C C . GLY A 1 208 ? -7.795 13.229 -2.788 1.00 97.81 208 GLY A C 1
ATOM 1640 O O . GLY A 1 208 ? -8.364 12.728 -1.822 1.00 97.81 208 GLY A O 1
ATOM 1641 N N . ALA A 1 209 ? -8.176 12.947 -4.033 1.00 97.56 209 ALA A N 1
ATOM 1642 C CA . ALA A 1 209 ? -9.297 12.060 -4.352 1.00 97.56 209 ALA A CA 1
ATOM 1643 C C . ALA A 1 209 ? -9.029 10.585 -3.985 1.00 97.56 209 ALA A C 1
ATOM 1645 O O . ALA A 1 209 ? -9.941 9.762 -4.015 1.00 97.56 209 ALA A O 1
ATOM 1646 N N . GLY A 1 210 ? -7.781 10.242 -3.645 1.00 96.56 210 GLY A N 1
ATOM 1647 C CA . GLY A 1 210 ? -7.410 8.937 -3.096 1.00 96.56 210 GLY A CA 1
ATOM 1648 C C . GLY A 1 210 ? -7.757 8.749 -1.616 1.00 96.56 210 GLY A C 1
ATOM 1649 O O . GLY A 1 210 ? -7.759 7.615 -1.133 1.00 96.56 210 GLY A O 1
ATOM 1650 N N . ALA A 1 211 ? -8.093 9.827 -0.899 1.00 97.44 211 ALA A N 1
ATOM 1651 C CA . ALA A 1 211 ? -8.553 9.797 0.488 1.00 97.44 211 ALA A CA 1
ATOM 1652 C C . ALA A 1 211 ? -10.011 9.310 0.594 1.00 97.44 211 ALA A C 1
ATOM 1654 O O . ALA A 1 211 ? -10.891 10.002 1.096 1.00 97.44 211 ALA A O 1
ATOM 1655 N N . THR A 1 212 ? -10.272 8.113 0.067 1.00 95.50 212 THR A N 1
ATOM 1656 C CA . THR A 1 212 ? -11.604 7.495 0.052 1.00 95.50 212 THR A CA 1
ATOM 1657 C C . THR A 1 212 ? -12.110 7.232 1.469 1.00 95.50 212 THR A C 1
ATOM 1659 O O . THR A 1 212 ? -11.371 6.742 2.322 1.00 95.50 212 THR A O 1
ATOM 1662 N N . GLU A 1 213 ? -13.376 7.559 1.724 1.00 97.19 213 GLU A N 1
ATOM 1663 C CA . GLU A 1 213 ? -13.997 7.446 3.045 1.00 97.19 213 GLU A CA 1
ATOM 1664 C C . GLU A 1 213 ? -14.396 5.991 3.344 1.00 97.19 213 GLU A C 1
ATOM 1666 O O . GLU A 1 213 ? -15.541 5.589 3.155 1.00 97.19 213 GLU A O 1
ATOM 1671 N N . ILE A 1 214 ? -13.429 5.171 3.761 1.00 97.19 214 ILE A N 1
ATOM 1672 C CA . ILE A 1 214 ? -13.591 3.710 3.927 1.00 97.19 214 ILE A CA 1
ATOM 1673 C C . ILE A 1 214 ? -13.218 3.201 5.326 1.00 97.19 214 ILE A C 1
ATOM 1675 O O . ILE A 1 214 ? -13.121 1.993 5.553 1.00 97.19 214 ILE A O 1
ATOM 1679 N N . TYR A 1 215 ? -13.003 4.113 6.269 1.00 98.19 215 TYR A N 1
ATOM 1680 C CA . TYR A 1 215 ? -12.730 3.807 7.670 1.00 98.19 215 TYR A CA 1
ATOM 1681 C C . TYR A 1 215 ? -13.733 4.515 8.567 1.00 98.19 215 TYR A C 1
ATOM 1683 O O . TYR A 1 215 ? -14.154 5.622 8.255 1.00 98.19 215 TYR A O 1
ATOM 1691 N N . TRP A 1 216 ? -14.112 3.893 9.679 1.00 98.44 216 TRP A N 1
ATOM 1692 C CA . TRP A 1 216 ? -14.988 4.496 10.676 1.00 98.44 216 TRP A CA 1
ATOM 1693 C C . TRP A 1 216 ? -14.178 5.258 11.723 1.00 98.44 216 TRP A C 1
ATOM 1695 O O . TRP A 1 216 ? -13.175 4.759 12.232 1.00 98.44 216 TRP A O 1
ATOM 1705 N N . GLU A 1 217 ? -14.658 6.442 12.084 1.00 97.81 217 GLU A N 1
ATOM 1706 C CA . GLU A 1 217 ? -14.143 7.264 13.181 1.00 97.81 217 GLU A CA 1
ATOM 1707 C C . GLU A 1 217 ? -15.303 7.924 13.930 1.00 97.81 217 GLU A C 1
ATOM 1709 O O . GLU A 1 217 ? -16.396 8.081 13.377 1.00 97.81 217 GLU A O 1
ATOM 1714 N N . GLN A 1 218 ? -15.074 8.343 15.175 1.00 97.31 218 GLN A N 1
ATOM 1715 C CA . GLN A 1 218 ? -16.028 9.131 15.943 1.00 97.31 218 GLN A CA 1
ATOM 1716 C C . GLN A 1 218 ? -16.596 10.307 15.133 1.00 97.31 218 GLN A C 1
ATOM 1718 O O . GLN A 1 218 ? -15.871 11.177 14.643 1.00 97.31 218 GLN A O 1
ATOM 1723 N N . ASN A 1 219 ? -17.927 10.393 15.066 1.00 96.88 219 ASN A N 1
ATOM 1724 C CA . ASN A 1 219 ? -18.570 11.585 14.547 1.00 96.88 219 ASN A CA 1
ATOM 1725 C C . ASN A 1 219 ? -18.594 12.683 15.627 1.00 96.88 219 ASN A C 1
ATOM 1727 O O . ASN A 1 219 ? -19.200 12.514 16.686 1.00 96.88 219 ASN A O 1
ATOM 1731 N N . PHE A 1 220 ? -17.962 13.823 15.355 1.00 95.38 220 PHE A N 1
ATOM 1732 C CA . PHE A 1 220 ? -17.938 14.984 16.251 1.00 95.38 220 PHE A CA 1
ATOM 1733 C C . PHE A 1 220 ? -19.064 15.999 15.995 1.00 95.38 220 PHE A C 1
ATOM 1735 O O . PHE A 1 220 ? -19.102 17.032 16.662 1.00 95.38 220 PHE A O 1
ATOM 1742 N N . ASP A 1 221 ? -19.978 15.726 15.058 1.00 96.00 221 ASP A N 1
ATOM 1743 C CA . ASP A 1 221 ? -21.092 16.625 14.751 1.00 96.00 221 ASP A CA 1
ATOM 1744 C C . ASP A 1 221 ? -22.015 16.815 15.971 1.00 96.00 221 ASP A C 1
ATOM 1746 O O . ASP A 1 221 ? -22.207 15.908 16.792 1.00 96.00 221 ASP A O 1
ATOM 1750 N N . HIS A 1 222 ? -22.589 18.015 16.086 1.00 95.81 222 HIS A N 1
ATOM 1751 C CA . HIS A 1 222 ? -23.459 18.394 17.196 1.00 95.81 222 HIS A CA 1
ATOM 1752 C C . HIS A 1 222 ? -24.932 18.094 16.896 1.00 95.81 222 HIS A C 1
ATOM 1754 O O . HIS A 1 222 ? -25.452 18.506 15.860 1.00 95.81 222 HIS A O 1
ATOM 1760 N N . TYR A 1 223 ? -25.618 17.455 17.845 1.00 94.69 223 TYR A N 1
ATOM 1761 C CA . TYR A 1 223 ? -27.040 17.112 17.757 1.00 94.69 223 TYR A CA 1
ATOM 1762 C C . TYR A 1 223 ? -27.775 17.634 18.987 1.00 94.69 223 TYR A C 1
ATOM 1764 O O . TYR A 1 223 ? -27.650 17.059 20.066 1.00 94.69 223 TYR A O 1
ATOM 1772 N N . ALA A 1 224 ? -28.536 18.719 18.821 1.00 95.88 224 ALA A N 1
ATOM 1773 C CA . ALA A 1 224 ? -29.175 19.443 19.924 1.00 95.88 224 ALA A CA 1
ATOM 1774 C C . ALA A 1 224 ? -30.091 18.564 20.797 1.00 95.88 224 ALA A C 1
ATOM 1776 O O . ALA A 1 224 ? -30.162 18.775 22.006 1.00 95.88 224 ALA A O 1
ATOM 1777 N N . ASP A 1 225 ? -30.734 17.560 20.200 1.00 95.38 225 ASP A N 1
ATOM 1778 C CA . ASP A 1 225 ? -31.676 16.672 20.891 1.00 95.38 225 ASP A CA 1
ATOM 1779 C C . ASP A 1 225 ? -30.989 15.528 21.661 1.00 95.38 225 ASP A C 1
ATOM 1781 O O . ASP A 1 225 ? -31.621 14.848 22.470 1.00 95.38 225 ASP A O 1
ATOM 1785 N N . ASN A 1 226 ? -29.686 15.315 21.449 1.00 92.31 226 ASN A N 1
ATOM 1786 C CA . ASN A 1 226 ? -28.943 14.232 22.084 1.00 92.31 226 ASN A CA 1
ATOM 1787 C C . ASN A 1 226 ? -28.327 14.665 23.426 1.00 92.31 226 ASN A C 1
ATOM 1789 O O . ASN A 1 226 ? -27.885 15.810 23.574 1.00 92.31 226 ASN A O 1
ATOM 1793 N N . PRO A 1 227 ? -28.184 13.747 24.405 1.00 89.56 227 PRO A N 1
ATOM 1794 C CA . PRO A 1 227 ? -27.505 14.037 25.664 1.00 89.56 227 PRO A CA 1
ATOM 1795 C C . PRO A 1 227 ? -26.106 14.634 25.458 1.00 89.56 227 PRO A C 1
ATOM 1797 O O . PRO A 1 227 ? -25.222 14.025 24.852 1.00 89.56 227 PRO A O 1
ATOM 1800 N N . GLY A 1 228 ? -25.900 15.851 25.968 1.00 90.00 228 GLY A N 1
ATOM 1801 C CA . GLY A 1 228 ? -24.635 16.575 25.822 1.00 90.00 228 GLY A CA 1
ATOM 1802 C C . GLY A 1 228 ? -24.306 16.994 24.385 1.00 90.00 228 GLY A C 1
ATOM 1803 O O . GLY A 1 228 ? -23.150 17.303 24.104 1.00 90.00 228 GLY A O 1
ATOM 1804 N N . GLY A 1 229 ? -25.284 16.984 23.475 1.00 93.00 229 GLY A N 1
ATOM 1805 C CA . GLY A 1 229 ? -25.110 17.441 22.103 1.00 93.00 229 GLY A CA 1
ATOM 1806 C C . GLY A 1 229 ? -24.313 16.500 21.198 1.00 93.00 229 GLY A C 1
ATOM 1807 O O . GLY A 1 229 ? -23.847 16.943 20.152 1.00 93.00 229 GLY A O 1
ATOM 1808 N N . LYS A 1 230 ? -24.062 15.252 21.610 1.00 91.50 230 LYS A N 1
ATOM 1809 C CA . LYS A 1 230 ? -23.154 14.325 20.910 1.00 91.50 230 LYS A CA 1
ATOM 1810 C C . LYS A 1 230 ? -23.862 13.530 19.815 1.00 91.50 230 LYS A C 1
ATOM 1812 O O . LYS A 1 230 ? -25.047 13.241 19.926 1.00 91.50 230 LYS A O 1
ATOM 1817 N N . SER A 1 231 ? -23.113 13.093 18.805 1.00 94.25 231 SER A N 1
ATOM 1818 C CA . SER A 1 231 ? -23.620 12.224 17.732 1.00 94.25 231 SER A CA 1
ATOM 1819 C C . SER A 1 231 ? -23.983 10.809 18.188 1.00 94.25 231 SER A C 1
ATOM 1821 O O . SER A 1 231 ? -24.912 10.224 17.645 1.00 94.25 231 SER A O 1
ATOM 1823 N N . PHE A 1 232 ? -23.239 10.261 19.160 1.00 93.56 232 PHE A N 1
ATOM 1824 C CA . PHE A 1 232 ? -23.293 8.844 19.542 1.00 93.56 232 PHE A CA 1
ATOM 1825 C C . PHE A 1 232 ? -23.125 7.878 18.354 1.00 93.56 232 PHE A C 1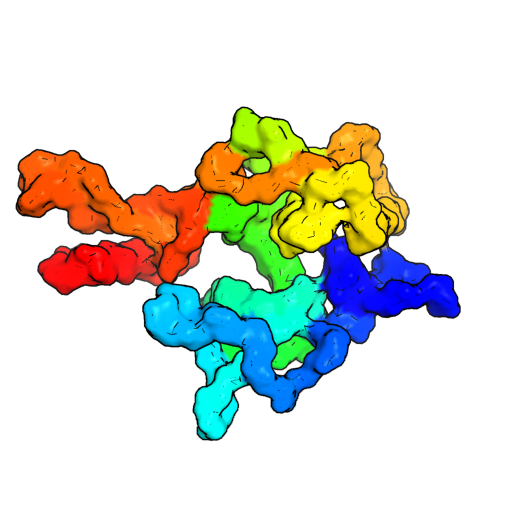
ATOM 1827 O O . PHE A 1 232 ? -23.631 6.759 18.370 1.00 93.56 232 PHE A O 1
ATOM 1834 N N . ALA A 1 233 ? -22.398 8.314 17.325 1.00 95.75 233 ALA A N 1
ATOM 1835 C CA . ALA A 1 233 ? -22.213 7.582 16.083 1.00 95.75 233 ALA A CA 1
ATOM 1836 C C . ALA A 1 233 ? -20.768 7.689 15.590 1.00 95.75 233 ALA A C 1
ATOM 1838 O O . ALA A 1 233 ? -20.022 8.598 15.969 1.00 95.75 233 ALA A O 1
ATOM 1839 N N . CYS A 1 234 ? -20.397 6.772 14.702 1.00 97.69 234 CYS A N 1
ATOM 1840 C CA . CYS A 1 234 ? -19.210 6.912 13.869 1.00 97.69 234 CYS A CA 1
ATOM 1841 C C . CYS A 1 234 ? -19.601 7.350 12.452 1.00 97.69 234 CYS A C 1
ATOM 1843 O O . CYS A 1 234 ? -20.734 7.138 12.021 1.00 97.69 234 CYS A O 1
ATOM 1845 N N . LYS A 1 235 ? -18.670 7.965 11.726 1.00 97.94 235 LYS A N 1
ATOM 1846 C CA . LYS A 1 235 ? -18.812 8.314 10.308 1.00 97.94 235 LYS A CA 1
ATOM 1847 C C . LYS A 1 235 ? -17.609 7.830 9.510 1.00 97.94 235 LYS A C 1
ATOM 1849 O O . LYS A 1 235 ? -16.567 7.532 10.093 1.00 97.94 235 LYS A O 1
ATOM 1854 N N . LEU A 1 236 ? -17.781 7.727 8.195 1.00 98.25 236 LEU A N 1
ATOM 1855 C CA . LEU A 1 236 ? -16.693 7.359 7.300 1.00 98.25 236 LEU A CA 1
ATOM 1856 C C . LEU A 1 236 ? -15.676 8.507 7.190 1.00 98.25 236 LEU A C 1
ATOM 1858 O O . LEU A 1 236 ? -16.060 9.676 7.189 1.00 98.25 236 LEU A O 1
ATOM 1862 N N . VAL A 1 237 ? -14.389 8.166 7.120 1.00 97.81 237 VAL A N 1
ATOM 1863 C CA . VAL A 1 237 ? -13.266 9.105 7.000 1.00 97.81 237 VAL A CA 1
ATOM 1864 C C . VAL A 1 237 ? -12.212 8.613 6.006 1.00 97.81 237 VAL A C 1
ATOM 1866 O O . VAL A 1 237 ? -12.041 7.411 5.793 1.00 97.81 237 VAL A O 1
ATOM 1869 N N . GLY A 1 238 ? -11.494 9.566 5.404 1.00 96.75 238 GLY A N 1
ATOM 1870 C CA . GLY A 1 238 ? -10.466 9.356 4.376 1.00 96.75 238 GLY A CA 1
ATOM 1871 C C . GLY A 1 238 ? -9.060 9.025 4.892 1.00 96.75 238 GLY A C 1
ATOM 1872 O O . GLY A 1 238 ? -8.078 9.290 4.200 1.00 96.75 238 GLY A O 1
ATOM 1873 N N . TYR A 1 239 ? -8.933 8.501 6.112 1.00 95.88 239 TYR A N 1
ATOM 1874 C CA . TYR A 1 239 ? -7.663 8.086 6.715 1.00 95.88 239 TYR A CA 1
ATOM 1875 C C . TYR A 1 239 ? -7.839 6.783 7.490 1.00 95.88 239 TYR A C 1
ATOM 1877 O O . TYR A 1 239 ? -8.940 6.446 7.914 1.00 95.88 239 TYR A O 1
ATOM 1885 N N . GLN A 1 240 ? -6.751 6.036 7.664 1.00 95.38 240 GLN A N 1
ATOM 1886 C CA . GLN A 1 240 ? -6.805 4.724 8.302 1.00 95.38 240 GLN A CA 1
ATOM 1887 C C . GLN A 1 240 ? -7.106 4.830 9.803 1.00 95.38 240 GLN A C 1
ATOM 1889 O O . GLN A 1 240 ? -6.486 5.617 10.518 1.00 95.38 240 GLN A O 1
ATOM 1894 N N . THR A 1 241 ? -8.018 3.982 10.270 1.00 96.25 241 THR A N 1
ATOM 1895 C CA . THR A 1 241 ? -8.358 3.776 11.684 1.00 96.25 241 THR A CA 1
ATOM 1896 C C . THR A 1 241 ? -8.385 2.266 11.980 1.00 96.25 241 THR A C 1
ATOM 1898 O O . THR A 1 241 ? -8.260 1.458 11.051 1.00 96.25 241 THR A O 1
ATOM 1901 N N . PRO A 1 242 ? -8.584 1.840 13.242 1.00 96.44 242 PRO A N 1
ATOM 1902 C CA . PRO A 1 242 ? -8.820 0.432 13.572 1.00 96.44 242 PRO A CA 1
ATOM 1903 C C . PRO A 1 242 ? -10.050 -0.200 12.903 1.00 96.44 242 PRO A C 1
ATOM 1905 O O . PRO A 1 242 ? -10.187 -1.420 12.935 1.00 96.44 242 PRO A O 1
ATOM 1908 N N . TYR A 1 243 ? -10.966 0.607 12.358 1.00 97.25 243 TYR A N 1
ATOM 1909 C CA . TYR A 1 243 ? -12.313 0.177 11.990 1.00 97.25 243 TYR A CA 1
ATOM 1910 C C . TYR A 1 243 ? -12.539 0.352 10.491 1.00 97.25 243 TYR A C 1
ATOM 1912 O O . TYR A 1 243 ? -12.739 1.465 10.010 1.00 97.25 243 TYR A O 1
ATOM 1920 N N . SER A 1 244 ? -12.529 -0.740 9.732 1.00 96.12 244 SER A N 1
ATOM 1921 C CA . SER A 1 244 ? -12.723 -0.683 8.281 1.00 96.12 244 SER A CA 1
ATOM 1922 C C . SER A 1 244 ? -14.200 -0.791 7.908 1.00 96.12 244 SER A C 1
ATOM 1924 O O . SER A 1 244 ? -14.937 -1.601 8.463 1.00 96.12 244 SER A O 1
ATOM 1926 N N . ALA A 1 245 ? -14.632 -0.043 6.892 1.00 96.75 245 ALA A N 1
ATOM 1927 C CA . ALA A 1 245 ? -15.946 -0.228 6.278 1.00 96.75 245 ALA A CA 1
ATOM 1928 C C . ALA A 1 245 ? -16.093 -1.580 5.555 1.00 96.75 245 ALA A C 1
ATOM 1930 O O . ALA A 1 245 ? -17.212 -2.002 5.274 1.00 96.75 245 ALA A O 1
ATOM 1931 N N . PHE A 1 246 ? -14.983 -2.269 5.271 1.00 94.25 246 PHE A N 1
ATOM 1932 C CA . PHE A 1 246 ? -14.981 -3.582 4.625 1.00 94.25 246 PHE A CA 1
ATOM 1933 C C . PHE A 1 246 ? 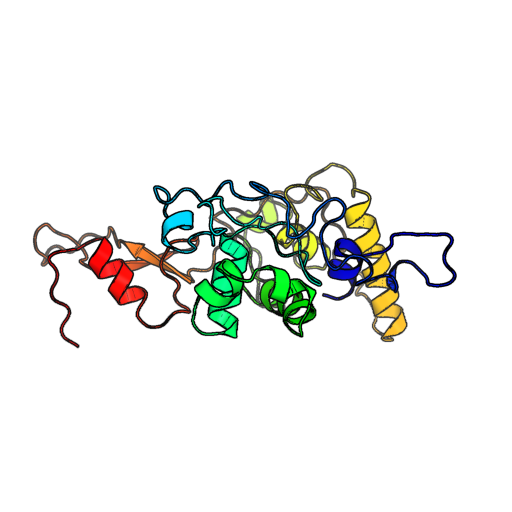-15.165 -4.748 5.601 1.00 94.25 246 PHE A C 1
ATOM 1935 O O . PHE A 1 246 ? -15.393 -5.874 5.162 1.00 94.25 246 PHE A O 1
ATOM 1942 N N . THR A 1 247 ? -15.075 -4.498 6.909 1.00 94.19 247 THR A N 1
ATOM 1943 C CA . THR A 1 247 ? -15.193 -5.536 7.935 1.00 94.19 247 THR A CA 1
ATOM 1944 C C . THR A 1 247 ? -16.551 -5.437 8.615 1.00 94.19 247 THR A C 1
ATOM 1946 O O . THR A 1 247 ? -16.897 -4.426 9.231 1.00 94.19 247 THR A O 1
ATOM 1949 N N . GLU A 1 248 ? -17.328 -6.514 8.543 1.00 93.94 248 GLU A N 1
ATOM 1950 C CA . GLU A 1 248 ? -18.610 -6.587 9.233 1.00 93.94 248 GLU A CA 1
ATOM 1951 C C . GLU A 1 248 ? -18.438 -6.371 10.749 1.00 93.94 248 GLU A C 1
ATOM 1953 O O . GLU A 1 248 ? -17.537 -6.914 11.393 1.00 93.94 248 GLU A O 1
ATOM 1958 N N . GLY A 1 249 ? -19.305 -5.538 11.326 1.00 94.62 249 GLY A N 1
ATOM 1959 C CA . GLY A 1 249 ? -19.295 -5.207 12.752 1.00 94.62 249 GLY A CA 1
ATOM 1960 C C . GLY A 1 249 ? -18.303 -4.116 13.175 1.00 94.62 249 GLY A C 1
ATOM 1961 O O . GLY A 1 249 ? -18.394 -3.647 14.311 1.00 94.62 249 GLY A O 1
ATOM 1962 N N . ASP A 1 250 ? -17.403 -3.644 12.306 1.00 96.44 250 ASP A N 1
ATOM 1963 C CA . ASP A 1 250 ? -16.426 -2.608 12.682 1.00 96.44 250 ASP A CA 1
ATOM 1964 C C . ASP A 1 250 ? -17.073 -1.250 12.986 1.00 96.44 250 ASP A C 1
ATOM 1966 O O . ASP A 1 250 ? -16.591 -0.537 13.865 1.00 96.44 250 ASP A O 1
ATOM 1970 N N . TYR A 1 251 ? -18.220 -0.927 12.377 1.00 97.25 251 TYR A N 1
ATOM 1971 C CA . TYR A 1 251 ? -19.023 0.232 12.791 1.00 97.25 251 TYR A CA 1
ATOM 1972 C C . TYR A 1 251 ? -19.417 0.139 14.275 1.00 97.25 251 TYR A C 1
ATOM 1974 O O . TYR A 1 251 ? -19.200 1.064 15.057 1.00 97.25 251 TYR A O 1
ATOM 1982 N N . THR A 1 252 ? -19.954 -1.011 14.692 1.00 96.06 252 THR A N 1
ATOM 1983 C CA . THR A 1 252 ? -20.352 -1.270 16.081 1.00 96.06 252 THR A CA 1
ATOM 1984 C C . THR A 1 252 ? -19.149 -1.219 17.021 1.00 96.06 252 THR A C 1
ATOM 1986 O O . THR A 1 252 ? -19.265 -0.686 18.126 1.00 96.06 252 THR A O 1
ATOM 1989 N N . LYS A 1 253 ? -17.988 -1.744 16.602 1.00 95.62 253 LYS A N 1
ATOM 1990 C CA . LYS A 1 253 ? -16.741 -1.654 17.381 1.00 95.62 253 LYS A CA 1
ATOM 1991 C C . LYS A 1 253 ? -16.290 -0.203 17.549 1.00 95.62 253 LYS A C 1
ATOM 1993 O O . LYS A 1 253 ? -15.994 0.184 18.675 1.00 95.62 253 LYS A O 1
ATOM 1998 N N . CYS A 1 254 ? -16.330 0.598 16.483 1.00 97.44 254 CYS A N 1
ATOM 1999 C CA . CYS A 1 254 ? -16.045 2.031 16.537 1.00 97.44 254 CYS A CA 1
ATOM 2000 C C . CYS A 1 254 ? -16.949 2.731 17.559 1.00 97.44 254 CYS A C 1
ATOM 2002 O O . CYS A 1 254 ? -16.470 3.357 18.503 1.00 97.44 254 CYS A O 1
ATOM 2004 N N . VAL A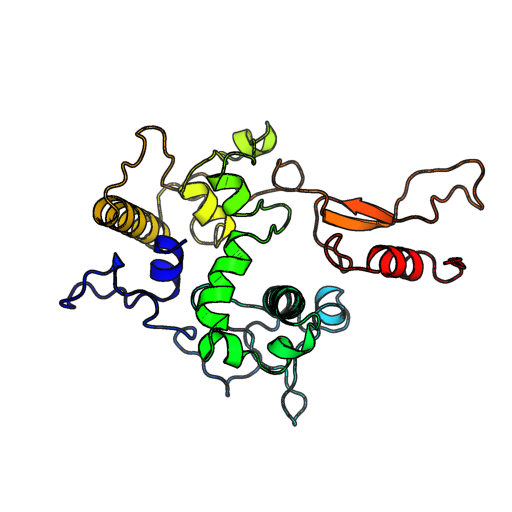 1 255 ? -18.268 2.544 17.449 1.00 96.62 255 VAL A N 1
ATOM 2005 C CA . VAL A 1 255 ? -19.230 3.176 18.362 1.00 96.62 255 VAL A CA 1
ATOM 2006 C C . VAL A 1 255 ? -18.974 2.766 19.818 1.00 96.62 255 VAL A C 1
ATOM 2008 O O . VAL A 1 255 ? -18.919 3.628 20.691 1.00 96.62 255 VAL A O 1
ATOM 2011 N N . LYS A 1 256 ? -18.737 1.478 20.097 1.00 95.00 256 LYS A N 1
ATOM 2012 C CA . LYS A 1 256 ? -18.421 1.002 21.456 1.00 95.00 256 LYS A CA 1
ATOM 2013 C C . LYS A 1 256 ? -17.105 1.564 21.998 1.00 95.00 256 LYS A C 1
ATOM 2015 O O . LYS A 1 256 ? -17.023 1.838 23.192 1.00 95.00 256 LYS A O 1
ATOM 2020 N N . ALA A 1 257 ? -16.096 1.747 21.150 1.00 94.81 257 ALA A N 1
ATOM 2021 C CA . ALA A 1 257 ? -14.805 2.283 21.568 1.00 94.81 257 ALA A CA 1
ATOM 2022 C C . ALA A 1 257 ? -14.888 3.758 21.987 1.00 94.81 257 ALA A C 1
ATOM 2024 O O . ALA A 1 257 ? -14.293 4.144 22.991 1.00 94.81 257 ALA A O 1
ATOM 2025 N N . HIS A 1 258 ? -15.660 4.573 21.262 1.00 95.12 258 HIS A N 1
ATOM 2026 C CA . HIS A 1 258 ? -15.804 6.005 21.559 1.00 95.12 258 HIS A CA 1
ATOM 2027 C C . HIS A 1 258 ? -16.936 6.316 22.551 1.00 95.12 258 HIS A C 1
ATOM 2029 O O . HIS A 1 258 ? -16.916 7.351 23.222 1.00 95.12 258 HIS A O 1
ATOM 2035 N N . PHE A 1 259 ? -17.916 5.417 22.679 1.00 93.62 259 PHE A N 1
ATOM 2036 C CA . PHE A 1 259 ? -19.087 5.575 23.540 1.00 93.62 259 PHE A CA 1
ATOM 2037 C C . PHE A 1 259 ? -19.312 4.310 24.392 1.00 93.62 259 PHE A C 1
ATOM 2039 O O . PHE A 1 259 ? -20.297 3.601 24.200 1.00 93.62 259 PHE A O 1
ATOM 2046 N N . PRO A 1 260 ? -18.447 4.017 25.382 1.00 86.94 260 PRO A N 1
ATOM 2047 C CA . PRO A 1 260 ? -18.437 2.730 26.095 1.00 86.94 260 PRO A CA 1
ATOM 2048 C C . PRO A 1 260 ? -19.713 2.420 26.894 1.00 86.94 260 PRO A C 1
ATOM 2050 O O . PRO A 1 260 ? -19.960 1.268 27.236 1.00 86.94 260 PRO A O 1
ATOM 2053 N N . ASN A 1 261 ? -20.533 3.434 27.179 1.00 87.12 261 ASN A N 1
ATOM 2054 C CA . ASN A 1 261 ? -21.781 3.292 27.932 1.00 87.12 261 ASN A CA 1
ATOM 2055 C C . ASN A 1 261 ? -23.024 3.168 27.033 1.00 87.12 261 ASN A C 1
ATOM 2057 O O . ASN A 1 261 ? -24.142 3.194 27.545 1.00 87.12 261 ASN A O 1
ATOM 2061 N N . ILE A 1 262 ? -22.859 3.107 25.708 1.00 85.19 262 ILE A N 1
ATOM 2062 C CA . ILE A 1 262 ? -23.987 3.014 24.780 1.00 85.19 262 ILE A CA 1
ATOM 2063 C C . ILE A 1 262 ? -24.509 1.576 24.695 1.00 85.19 262 ILE A C 1
ATOM 2065 O O . ILE A 1 262 ? -23.738 0.617 24.614 1.00 85.19 262 ILE A O 1
ATOM 2069 N N . ILE A 1 263 ? -25.832 1.427 24.697 1.00 82.56 263 ILE A N 1
ATOM 2070 C CA . ILE A 1 263 ? -26.507 0.154 24.438 1.00 82.56 263 ILE A CA 1
ATOM 2071 C C . ILE A 1 263 ? -26.907 0.155 22.964 1.00 82.56 263 ILE A C 1
ATOM 2073 O O . ILE A 1 263 ? -27.575 1.078 22.507 1.00 82.56 263 ILE A O 1
ATOM 2077 N N . ILE A 1 264 ? -26.463 -0.858 22.222 1.00 79.31 264 ILE A N 1
ATOM 2078 C CA . ILE A 1 264 ? -26.794 -1.041 20.806 1.00 79.31 264 ILE A CA 1
ATOM 2079 C C . ILE A 1 264 ? -27.806 -2.182 20.742 1.00 79.31 264 ILE A C 1
ATOM 2081 O O . ILE A 1 264 ? -27.448 -3.328 21.016 1.00 79.31 264 ILE A O 1
ATOM 2085 N N . GLU A 1 265 ? -29.061 -1.854 20.447 1.00 77.31 265 GLU A N 1
ATOM 2086 C CA . GLU A 1 265 ? -30.115 -2.839 20.190 1.00 77.31 265 GLU A CA 1
ATOM 2087 C C . GLU A 1 265 ? -29.945 -3.371 18.756 1.00 77.31 265 GLU A C 1
ATOM 2089 O O . GLU A 1 265 ? -29.693 -2.589 17.837 1.00 77.31 265 GLU A O 1
ATOM 2094 N N . GLY A 1 266 ? -29.955 -4.700 18.604 1.00 62.66 266 GLY A N 1
ATOM 2095 C CA . GLY A 1 266 ? -29.684 -5.404 17.342 1.00 62.66 266 GLY A CA 1
ATOM 2096 C C . GLY A 1 266 ? -30.920 -5.677 16.502 1.00 62.66 266 GLY A C 1
ATOM 2097 O O . GLY A 1 266 ? -32.039 -5.626 17.058 1.00 62.66 266 GLY A O 1
#

Radius of gyration: 20.6 Å; chains: 1; bounding box: 56×41×56 Å

pLDDT: mean 95.96, std 3.63, range [62.66, 98.62]

Organism: NCBI:txid28110

Sequence (266 aa):
MFAHFTQETGGHTSWWDVPEWRQGLVHVREMGWDENMRGGYNGECNPDVWQGQTWPCGKFENGDFKSYFGRGAKQLSYNYNYGPFSQAMFGDVRVLLDNPDMVADTWLNLASAVFFFVYPQPPKPSMLHVIDGTWQPNAADKANNLTPGFGVTTQIINGGVECGGSVEVAQSINRIDYYGNFMNYLGLNIPSTEVLGCKGMKQFDANGAGATEIYWEQNFDHYADNPGGKSFACKLVGYQTPYSAFTEGDYTKCVKAHFPNIIIEG

Secondary structure (DSSP, 8-state):
-HHHHHHHH----TTSSS-GGG-TTS-SB-TT--TT--STT-TT--TTSHHHHHSPPPB-TTSPBPP---BTTTTB-SHHHHHHHHHHHHS-SHHHHH-TTHHHHSTHHHHHHHHHHH--BTTBPPHHHHHTS-----HHHHHTT--SSHHHHHHHHHHHHHSSSSS--HHHHHHHHHHHHHHHHTTPPPPTT-----TTPPPP-TTSTT----EEEE-----TTSGGG---SEEEESS--S-BTTSTTHHHHHHHHH-TT-----